Protein AF-0000000082578368 (afdb_homodimer)

Radius of gyration: 29.86 Å; Cα contacts (8 Å, |Δi|>4): 428; chains: 2; bounding box: 66×104×90 Å

InterPro domains:
  IPR024402 Domain of unknown function DUF2726 [PF10881] (41-157)

Nearest PDB structures (foldseek):
  8fss-assembly1_A  TM=3.247E-01  e=7.787E-01  Escherichia coli
  4dyd-assembly1_A  TM=5.506E-01  e=4.203E+00  Acinetobacter baylyi
  3hdh-assembly1_B  TM=5.165E-01  e=4.785E+00  Sus scrofa
  7z6f-assembly1_E  TM=3.315E-01  e=1.696E+00  Escherichia coli
  8fsq-assembly1_A  TM=3.499E-01  e=2.670E+00  Escherichia coli

Foldseek 3Di:
DVCVCPDPVVVVVVVVVVVVVVVVVVVVVPPPPDDDDDDDDQDDPQLVLLVVLLCVLCVQKDKDAFAQQCVVDDDDDDPPDDDDPVNCVLGRPDTFGIWIAGNPPRDTAATEAEDAPPDDPVNVVSVCCRCVVVPHHYFYHYNPQHSHNVSSCVSCVVVVVVVVPVVVVVVVPPPPD/DVCVCPDPVNVVVVVVVVVVVVVVVVVVVPPPPDDDDDDDDQDDPQLVLLLVLLCVLCVQKDKDAFAQQCVVDDDDDDPPDDDDPVSCVLGRPDTFGIWIAGPPPRDTAATEAEDAPPDDPVNVVSVCCRCVVVPHHYFYHYNPQHSHNVSSCVSCVVVVVVVVPVVVVVVVPPPPD

Organism: NCBI:txid68569

Structure (mmCIF, N/CA/C/O backbone):
data_AF-0000000082578368-model_v1
#
loop_
_entity.id
_entity.type
_entity.pdbx_description
1 polymer 'Very-short-patch-repair endonuclease'
#
loop_
_atom_site.group_PDB
_atom_site.id
_atom_site.type_symbol
_atom_site.label_atom_id
_atom_site.label_alt_id
_atom_site.label_comp_id
_atom_site.label_asym_id
_atom_site.label_entity_id
_atom_site.label_seq_id
_atom_site.pdbx_PDB_ins_code
_atom_site.Cartn_x
_atom_site.Cartn_y
_atom_site.Cartn_z
_atom_site.occupancy
_atom_site.B_iso_or_equiv
_atom_site.auth_seq_id
_atom_site.auth_comp_id
_atom_site.auth_asym_id
_atom_site.auth_atom_id
_atom_site.pdbx_PDB_model_num
ATOM 1 N N . MET A 1 1 ? -30.172 41.156 54.219 1 39.12 1 MET A N 1
ATOM 2 C CA . MET A 1 1 ? -29.297 40.031 53.906 1 39.12 1 MET A CA 1
ATOM 3 C C . MET A 1 1 ? -28.875 40.062 52.438 1 39.12 1 MET A C 1
ATOM 5 O O . MET A 1 1 ? -28.031 39.25 52 1 39.12 1 MET A O 1
ATOM 9 N N . THR A 1 2 ? -29.703 40.781 51.625 1 50.06 2 THR A N 1
ATOM 10 C CA . THR A 1 2 ? -29.516 40.812 50.156 1 50.06 2 THR A CA 1
ATOM 11 C C . THR A 1 2 ? -28.312 41.688 49.812 1 50.06 2 THR A C 1
ATOM 13 O O . THR A 1 2 ? -28.062 41.938 48.625 1 50.06 2 THR A O 1
ATOM 16 N N . GLN A 1 3 ? -27.688 42.344 50.75 1 49.78 3 GLN A N 1
ATOM 17 C CA . GLN A 1 3 ? -26.672 43.344 50.406 1 49.78 3 GLN A CA 1
ATOM 18 C C . GLN A 1 3 ? -25.375 42.688 49.969 1 49.78 3 GLN A C 1
ATOM 20 O O . GLN A 1 3 ? -24.375 43.375 49.719 1 49.78 3 GLN A O 1
ATOM 25 N N . LEU A 1 4 ? -25.312 41.438 50.344 1 49.34 4 LEU A N 1
ATOM 26 C CA . LEU A 1 4 ? -24.016 40.844 50.031 1 49.34 4 LEU A CA 1
ATOM 27 C C . LEU A 1 4 ? -23.734 40.875 48.531 1 49.34 4 LEU A C 1
ATOM 29 O O . LEU A 1 4 ? -22.578 40.844 48.125 1 49.34 4 LEU A O 1
ATOM 33 N N . PHE A 1 5 ? -24.812 41 47.719 1 57.25 5 PHE A N 1
ATOM 34 C CA . PHE A 1 5 ? -24.594 40.906 46.281 1 57.25 5 PHE A CA 1
ATOM 35 C C . PHE A 1 5 ? -24.062 42.219 45.75 1 57.25 5 PHE A C 1
ATOM 37 O O . PHE A 1 5 ? -23.812 42.344 44.531 1 57.25 5 PHE A O 1
ATOM 44 N N . GLY A 1 6 ? -23.906 43.25 46.625 1 59.59 6 GLY A N 1
ATOM 45 C CA . GLY A 1 6 ? -23.625 44.625 46.156 1 59.59 6 GLY A CA 1
ATOM 46 C C . GLY A 1 6 ? -22.141 44.906 46 1 59.59 6 GLY A C 1
ATOM 47 O O . GLY A 1 6 ? -21.766 46 45.594 1 59.59 6 GLY A O 1
ATOM 48 N N . SER A 1 7 ? -21.234 44.125 46.688 1 68.31 7 SER A N 1
ATOM 49 C CA . SER A 1 7 ? -19.859 44.625 46.625 1 68.31 7 SER A CA 1
ATOM 50 C C . SER A 1 7 ? -19.219 44.344 45.281 1 68.31 7 SER A C 1
ATOM 52 O O . SER A 1 7 ? -19.375 43.25 44.75 1 68.31 7 SER A O 1
ATOM 54 N N . PRO A 1 8 ? -18.625 45.406 44.594 1 82.81 8 PRO A N 1
ATOM 55 C CA . PRO A 1 8 ? -17.906 45.312 43.312 1 82.81 8 PRO A CA 1
ATOM 56 C C . PRO A 1 8 ? -16.891 44.188 43.312 1 82.81 8 PRO A C 1
ATOM 58 O O . PRO A 1 8 ? -16.688 43.531 42.281 1 82.81 8 PRO A O 1
ATOM 61 N N . ILE A 1 9 ? -16.328 43.906 44.375 1 78.56 9 ILE A N 1
ATOM 62 C CA . ILE A 1 9 ? -15.32 42.844 44.5 1 78.56 9 ILE A CA 1
ATOM 63 C C . ILE A 1 9 ? -15.984 41.5 44.312 1 78.56 9 ILE A C 1
ATOM 65 O O . ILE A 1 9 ? -15.43 40.625 43.656 1 78.56 9 ILE A O 1
ATOM 69 N N . ALA A 1 10 ? -17.266 41.406 44.969 1 77.81 10 ALA A N 1
ATOM 70 C CA . ALA A 1 10 ? -18 40.125 44.844 1 77.81 10 ALA A CA 1
ATOM 71 C C . ALA A 1 10 ? -18.375 39.875 43.375 1 77.81 10 ALA A C 1
ATOM 73 O O . ALA A 1 10 ? -18.312 38.719 42.938 1 77.81 10 ALA A O 1
ATOM 74 N N . THR A 1 11 ? -18.688 40.906 42.625 1 80 11 THR A N 1
ATOM 75 C CA . THR A 1 11 ? -19.047 40.75 41.219 1 80 11 THR A CA 1
ATOM 76 C C . THR A 1 11 ? -17.844 40.344 40.375 1 80 11 THR A C 1
ATOM 78 O O . THR A 1 11 ? -17.953 39.5 39.5 1 80 11 THR A O 1
ATOM 81 N N . VAL A 1 12 ? -16.641 40.938 40.75 1 80.5 12 VAL A N 1
ATOM 82 C CA . VAL A 1 12 ? -15.406 40.594 40.062 1 80.5 12 VAL A CA 1
ATOM 83 C C . VAL A 1 12 ? -15.047 39.156 40.344 1 80.5 12 VAL A C 1
ATOM 85 O O . VAL A 1 12 ? -14.648 38.406 39.438 1 80.5 12 VAL A O 1
ATOM 88 N N . PHE A 1 13 ? -15.219 38.781 41.625 1 79.31 13 PHE A N 1
ATOM 89 C CA . PHE A 1 13 ? -14.938 37.406 42 1 79.31 13 PHE A CA 1
ATOM 90 C C . PHE A 1 13 ? -15.867 36.438 41.281 1 79.31 13 PHE A C 1
ATOM 92 O O . PHE A 1 13 ? -15.422 35.406 40.812 1 79.31 13 PHE A O 1
ATOM 99 N N . LEU A 1 14 ? -17.188 36.781 41.156 1 78.5 14 LEU A N 1
ATOM 100 C CA . LEU A 1 14 ? -18.172 35.938 40.5 1 78.5 14 LEU A CA 1
ATOM 101 C C . LEU A 1 14 ? -17.859 35.812 39 1 78.5 14 LEU A C 1
ATOM 103 O O . LEU A 1 14 ? -17.984 34.75 38.438 1 78.5 14 LEU A O 1
ATOM 107 N N . ILE A 1 15 ? -17.297 36.875 38.406 1 82.5 15 ILE A N 1
ATOM 108 C CA . ILE A 1 15 ? -16.953 36.875 37 1 82.5 15 ILE A CA 1
ATOM 109 C C . ILE A 1 15 ? -15.711 36.031 36.781 1 82.5 15 ILE A C 1
ATOM 111 O O . ILE A 1 15 ? -15.656 35.219 35.844 1 82.5 15 ILE A O 1
ATOM 115 N N . VAL A 1 16 ? -14.742 36.156 37.719 1 82.56 16 VAL A N 1
ATOM 116 C CA . VAL A 1 16 ? -13.516 35.344 37.625 1 82.56 16 VAL A CA 1
ATOM 117 C C . VAL A 1 16 ? -13.844 33.875 37.781 1 82.56 16 VAL A C 1
ATOM 119 O O . VAL A 1 16 ? -13.344 33.031 37.031 1 82.56 16 VAL A O 1
ATOM 122 N N . CYS A 1 17 ? -14.711 33.594 38.75 1 80.25 17 CYS A N 1
ATOM 123 C CA . CYS A 1 17 ? -15.125 32.188 38.969 1 80.25 17 CYS A CA 1
ATOM 124 C C . CYS A 1 17 ? -15.875 31.656 37.75 1 80.25 17 CYS A C 1
ATOM 126 O O . CYS A 1 17 ? -15.664 30.516 37.344 1 80.25 17 CYS A O 1
ATOM 128 N N . ALA A 1 18 ? -16.734 32.5 37.094 1 80.75 18 ALA A N 1
ATOM 129 C CA . ALA A 1 18 ? -17.5 32.094 35.906 1 80.75 18 ALA A CA 1
ATOM 130 C C . ALA A 1 18 ? -16.578 31.828 34.719 1 80.75 18 ALA A C 1
ATOM 132 O O . ALA A 1 18 ? -16.766 30.859 34 1 80.75 18 ALA A O 1
ATOM 133 N N . VAL A 1 19 ? -15.523 32.625 34.656 1 80.5 19 VAL A N 1
ATOM 134 C CA . VAL A 1 19 ? -14.57 32.5 33.562 1 80.5 19 VAL A CA 1
ATOM 135 C C . VAL A 1 19 ? -13.727 31.234 33.781 1 80.5 19 VAL A C 1
ATOM 137 O O . VAL A 1 19 ? -13.461 30.484 32.844 1 80.5 19 VAL A O 1
ATOM 140 N N . ILE A 1 20 ? -13.367 30.984 35.062 1 78.69 20 ILE A N 1
ATOM 141 C CA . ILE A 1 20 ? -12.602 29.781 35.375 1 78.69 20 ILE A CA 1
ATOM 142 C C . ILE A 1 20 ? -13.453 28.547 35.156 1 78.69 20 ILE A C 1
ATOM 144 O O . ILE A 1 20 ? -12.984 27.562 34.594 1 78.69 20 ILE A O 1
ATOM 148 N N . ILE A 1 21 ? -14.695 28.594 35.625 1 76.75 21 ILE A N 1
ATOM 149 C CA . ILE A 1 21 ? -15.602 27.469 35.438 1 76.75 21 ILE A CA 1
ATOM 150 C C . ILE A 1 21 ? -15.82 27.219 33.938 1 76.75 21 ILE A C 1
ATOM 152 O O . ILE A 1 21 ? -15.797 26.078 33.469 1 76.75 21 ILE A O 1
ATOM 156 N N . LEU A 1 22 ? -15.953 28.281 33.156 1 74.94 22 LEU A N 1
ATOM 157 C CA . LEU A 1 22 ? -16.141 28.141 31.703 1 74.94 22 LEU A CA 1
ATOM 158 C C . LEU A 1 22 ? -14.891 27.562 31.047 1 74.94 22 LEU A C 1
ATOM 160 O O . LEU A 1 22 ? -14.984 26.719 30.156 1 74.94 22 LEU A O 1
ATOM 164 N N . ALA A 1 23 ? -13.781 27.953 31.547 1 72.69 23 ALA A N 1
ATOM 165 C CA . ALA A 1 23 ? -12.508 27.453 31.031 1 72.69 23 ALA A CA 1
ATOM 166 C C . ALA A 1 23 ? -12.328 25.969 31.391 1 72.69 23 ALA A C 1
ATOM 168 O O . ALA A 1 23 ? -11.836 25.188 30.578 1 72.69 23 ALA A O 1
ATOM 169 N N . LEU A 1 24 ? -12.688 25.656 32.562 1 69.5 24 LEU A N 1
ATOM 170 C CA . LEU A 1 24 ? -12.578 24.281 33.031 1 69.5 24 LEU A CA 1
ATOM 171 C C . LEU A 1 24 ? -13.555 23.391 32.25 1 69.5 24 LEU A C 1
ATOM 173 O O . LEU A 1 24 ? -13.234 22.25 31.922 1 69.5 24 LEU A O 1
ATOM 177 N N . VAL A 1 25 ? -14.758 23.859 32.125 1 60.97 25 VAL A N 1
ATOM 178 C CA . VAL A 1 25 ? -15.742 23.078 31.375 1 60.97 25 VAL A CA 1
ATOM 179 C C . VAL A 1 25 ? -15.281 22.906 29.922 1 60.97 25 VAL A C 1
ATOM 181 O O . VAL A 1 25 ? -15.422 21.812 29.359 1 60.97 25 VAL A O 1
ATOM 184 N N . LYS A 1 26 ? -14.805 23.922 29.328 1 60.16 26 LYS A N 1
ATOM 185 C CA . LYS A 1 26 ? -14.273 23.812 27.984 1 60.16 26 LYS A CA 1
ATOM 186 C C . LYS A 1 26 ? -13.086 22.859 27.938 1 60.16 26 LYS A C 1
ATOM 188 O O . LYS A 1 26 ? -12.93 22.094 26.969 1 60.16 26 LYS A O 1
ATOM 193 N N . SER A 1 27 ? -12.289 22.984 28.906 1 57.06 27 SER A N 1
ATOM 194 C CA . SER A 1 27 ? -11.148 22.078 28.984 1 57.06 27 SER A CA 1
ATOM 195 C C . SER A 1 27 ? -11.594 20.641 29.234 1 57.06 27 SER A C 1
ATOM 197 O O . SER A 1 27 ? -10.977 19.703 28.734 1 57.06 27 SER A O 1
ATOM 199 N N . ALA A 1 28 ? -12.57 20.516 30.125 1 53.34 28 ALA A N 1
ATOM 200 C CA . ALA A 1 28 ? -13.094 19.172 30.391 1 53.34 28 ALA A CA 1
ATOM 201 C C . ALA A 1 28 ? -13.766 18.594 29.156 1 53.34 28 ALA A C 1
ATOM 203 O O . ALA A 1 28 ? -13.922 17.375 29.047 1 53.34 28 ALA A O 1
ATOM 204 N N . ALA A 1 29 ? -14.461 19.391 28.422 1 51.62 29 ALA A N 1
ATOM 205 C CA . ALA A 1 29 ? -14.945 18.828 27.172 1 51.62 29 ALA A CA 1
ATOM 206 C C . ALA A 1 29 ? -13.781 18.375 26.297 1 51.62 29 ALA A C 1
ATOM 208 O O . ALA A 1 29 ? -13.172 19.172 25.594 1 51.62 29 ALA A O 1
ATOM 209 N N . ALA A 1 30 ? -12.891 17.656 26.828 1 49.81 30 ALA A N 1
ATOM 210 C CA . ALA A 1 30 ? -11.727 17.078 26.156 1 49.81 30 ALA A CA 1
ATOM 211 C C . ALA A 1 30 ? -12.055 16.672 24.719 1 49.81 30 ALA A C 1
ATOM 213 O O . ALA A 1 30 ? -13.055 16 24.469 1 49.81 30 ALA A O 1
ATOM 214 N N . PRO A 1 31 ? -11.578 17.453 23.812 1 52.03 31 PRO A N 1
ATOM 215 C CA . PRO A 1 31 ? -11.844 17.078 22.422 1 52.03 31 PRO A CA 1
ATOM 216 C C . PRO A 1 31 ? -11.719 15.578 22.172 1 52.03 31 PRO A C 1
ATOM 218 O O . PRO A 1 31 ? -10.789 14.945 22.672 1 52.03 31 PRO A O 1
ATOM 221 N N . SER A 1 32 ? -12.75 14.828 22.406 1 58.53 32 SER A N 1
ATOM 222 C CA . SER A 1 32 ? -12.68 13.406 22.062 1 58.53 32 SER A CA 1
ATOM 223 C C . SER A 1 32 ? -11.703 13.164 20.922 1 58.53 32 SER A C 1
ATOM 225 O O . SER A 1 32 ? -11.688 13.906 19.938 1 58.53 32 SER A O 1
ATOM 227 N N . GLY A 1 33 ? -10.469 12.828 21.234 1 63.81 33 GLY A N 1
ATOM 228 C CA . GLY A 1 33 ? -9.562 12.438 20.172 1 63.81 33 GLY A CA 1
ATOM 229 C C . GLY A 1 33 ? -10.273 11.852 18.953 1 63.81 33 GLY A C 1
ATOM 230 O O . GLY A 1 33 ? -11.492 11.688 18.969 1 63.81 33 GLY A O 1
ATOM 231 N N . PRO A 1 34 ? -9.547 11.852 17.844 1 72.88 34 PRO A N 1
ATOM 232 C CA . PRO A 1 34 ? -10.188 11.273 16.672 1 72.88 34 PRO A CA 1
ATOM 233 C C . PRO A 1 34 ? -10.766 9.883 16.938 1 72.88 34 PRO A C 1
ATOM 235 O O . PRO A 1 34 ? -10.219 9.133 17.75 1 72.88 34 PRO A O 1
ATOM 238 N N . PRO A 1 35 ? -11.969 9.664 16.547 1 81.44 35 PRO A N 1
ATOM 239 C CA . PRO A 1 35 ? -12.562 8.336 16.703 1 81.44 35 PRO A CA 1
ATOM 240 C C . PRO A 1 35 ? -11.656 7.223 16.172 1 81.44 35 PRO A C 1
ATOM 242 O O . PRO A 1 35 ? -10.844 7.457 15.281 1 81.44 35 PRO A O 1
ATOM 245 N N . ALA A 1 36 ? -11.742 6.109 16.828 1 89.75 36 ALA A N 1
ATOM 246 C CA . ALA A 1 36 ? -10.984 4.938 16.391 1 89.75 36 ALA A CA 1
ATOM 247 C C . ALA A 1 36 ? -11.344 4.57 14.95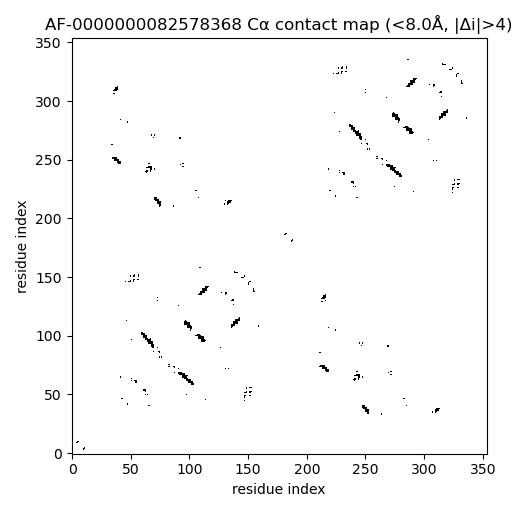3 1 89.75 36 ALA A C 1
ATOM 249 O O . ALA A 1 36 ? -12.516 4.508 14.594 1 89.75 36 ALA A O 1
ATOM 250 N N . PRO A 1 37 ? -10.32 4.332 14.156 1 94.88 37 PRO A N 1
ATOM 251 C CA . PRO A 1 37 ? -10.602 3.99 12.758 1 94.88 37 PRO A CA 1
ATOM 252 C C . PRO A 1 37 ? -11.32 2.65 12.617 1 94.88 37 PRO A C 1
ATOM 254 O O . PRO A 1 37 ? -11.234 1.801 13.508 1 94.88 37 PRO A O 1
ATOM 257 N N . VAL A 1 38 ? -12.047 2.5 11.539 1 96.06 38 VAL A N 1
ATOM 258 C CA . VAL A 1 38 ? -12.781 1.28 11.227 1 96.06 38 VAL A CA 1
ATOM 259 C C . VAL A 1 38 ? -12.336 0.75 9.859 1 96.06 38 VAL A C 1
ATOM 261 O O . VAL A 1 38 ? -11.633 1.439 9.117 1 96.06 38 VAL A O 1
ATOM 264 N N . ALA A 1 39 ? -12.703 -0.489 9.602 1 97.12 39 ALA A N 1
ATOM 265 C CA . ALA A 1 39 ? -12.305 -1.125 8.352 1 97.12 39 ALA A CA 1
ATOM 266 C C . ALA A 1 39 ? -12.961 -0.447 7.152 1 97.12 39 ALA A C 1
ATOM 268 O O . ALA A 1 39 ? -14.109 -0.004 7.238 1 97.12 39 ALA A O 1
ATOM 269 N N . LYS A 1 40 ? -12.227 -0.34 6.16 1 95.69 40 LYS A N 1
ATOM 270 C CA . LYS A 1 40 ? -12.688 0.166 4.871 1 95.69 40 LYS A CA 1
ATOM 271 C C . LYS A 1 40 ? -12.57 -0.905 3.787 1 95.69 40 LYS A C 1
ATOM 273 O O . LYS A 1 40 ? -11.68 -1.759 3.844 1 95.69 40 LYS A O 1
ATOM 278 N N . ARG A 1 41 ? -13.477 -0.867 2.754 1 96.5 41 ARG A N 1
ATOM 279 C CA . ARG A 1 41 ? -13.383 -1.809 1.643 1 96.5 41 ARG A CA 1
ATOM 280 C C . ARG A 1 41 ? -12.047 -1.672 0.92 1 96.5 41 ARG A C 1
ATOM 282 O O . ARG A 1 41 ? -11.672 -0.576 0.499 1 96.5 41 ARG A O 1
ATOM 289 N N . PHE A 1 42 ? -11.43 -2.775 0.779 1 98.31 42 PHE A N 1
ATOM 290 C CA . PHE A 1 42 ? -10.07 -2.768 0.248 1 98.31 42 PHE A CA 1
ATOM 291 C C . PHE A 1 42 ? -10.078 -2.467 -1.245 1 98.31 42 PHE A C 1
ATOM 293 O O . PHE A 1 42 ? -9.367 -1.565 -1.704 1 98.31 42 PHE A O 1
ATOM 300 N N . LEU A 1 43 ? -10.875 -3.135 -1.975 1 98 43 LEU A N 1
ATOM 301 C CA . LEU A 1 43 ? -11.047 -2.928 -3.408 1 98 43 LEU A CA 1
ATOM 302 C C . LEU A 1 43 ? -12.523 -2.869 -3.775 1 98 43 LEU A C 1
ATOM 304 O O . LEU A 1 43 ? -13.328 -3.629 -3.236 1 98 43 LEU A O 1
ATOM 308 N N . THR A 1 44 ? -12.859 -1.954 -4.672 1 95.44 44 THR A N 1
ATOM 309 C CA . THR A 1 44 ? -14.188 -1.987 -5.266 1 95.44 44 THR A CA 1
ATOM 310 C C . THR A 1 44 ? -14.336 -3.193 -6.188 1 95.44 44 THR A C 1
ATOM 312 O O . THR A 1 44 ? -13.352 -3.848 -6.531 1 95.44 44 THR A O 1
ATOM 315 N N . ASP A 1 45 ? -15.531 -3.484 -6.586 1 95.69 45 ASP A N 1
ATOM 316 C CA . ASP A 1 45 ? -15.781 -4.586 -7.512 1 95.69 45 ASP A CA 1
ATOM 317 C C . ASP A 1 45 ? -15.023 -4.387 -8.82 1 95.69 45 ASP A C 1
ATOM 319 O O . ASP A 1 45 ? -14.461 -5.332 -9.375 1 95.69 45 ASP A O 1
ATOM 323 N N . ARG A 1 46 ? -15.023 -3.17 -9.266 1 95.94 46 ARG A N 1
ATOM 324 C CA . ARG A 1 46 ? -14.312 -2.875 -10.508 1 95.94 46 ARG A CA 1
ATOM 325 C C . ARG A 1 46 ? -12.812 -3.098 -10.352 1 95.94 46 ARG A C 1
ATOM 327 O O . ARG A 1 46 ? -12.172 -3.695 -11.211 1 95.94 46 ARG A O 1
ATOM 334 N N . GLU A 1 47 ? -12.289 -2.652 -9.273 1 97.44 47 GLU A N 1
ATOM 335 C CA . GLU A 1 47 ? -10.867 -2.82 -9.023 1 97.44 47 GLU A CA 1
ATOM 336 C C . GLU A 1 47 ? -10.5 -4.297 -8.906 1 97.44 47 GLU A C 1
ATOM 338 O O . GLU A 1 47 ? -9.453 -4.723 -9.398 1 97.44 47 GLU A O 1
ATOM 343 N N . LEU A 1 48 ? -11.344 -5.02 -8.242 1 98.06 48 LEU A N 1
ATOM 344 C CA . LEU A 1 48 ? -11.117 -6.457 -8.117 1 98.06 48 LEU A CA 1
ATOM 345 C C . LEU A 1 48 ? -11.141 -7.133 -9.484 1 98.06 48 LEU A C 1
ATOM 347 O O . LEU A 1 48 ? -10.289 -7.98 -9.773 1 98.06 48 LEU A O 1
ATOM 351 N N . ALA A 1 49 ? -12.086 -6.77 -10.289 1 97.88 49 ALA A N 1
ATOM 352 C CA . ALA A 1 49 ? -12.172 -7.312 -11.641 1 97.88 49 ALA A CA 1
ATOM 353 C C . ALA A 1 49 ? -10.945 -6.922 -12.469 1 97.88 49 ALA A C 1
ATOM 355 O O . ALA A 1 49 ? -10.414 -7.738 -13.219 1 97.88 49 ALA A O 1
ATOM 356 N N . MET A 1 50 ? -10.547 -5.68 -12.336 1 98.5 50 MET A N 1
ATOM 357 C CA . MET A 1 50 ? -9.352 -5.215 -13.039 1 98.5 50 MET A CA 1
ATOM 358 C C . MET A 1 50 ? -8.125 -5.988 -12.578 1 98.5 50 MET A C 1
ATOM 360 O O . MET A 1 50 ? -7.301 -6.398 -13.398 1 98.5 50 MET A O 1
ATOM 364 N N . LEU A 1 51 ? -7.988 -6.152 -11.281 1 98.62 51 LEU A N 1
ATOM 365 C CA . LEU A 1 51 ? -6.875 -6.922 -10.734 1 98.62 51 LEU A CA 1
ATOM 366 C C . LEU A 1 51 ? -6.82 -8.312 -11.352 1 98.62 51 LEU A C 1
ATOM 368 O O . LEU A 1 51 ? -5.758 -8.758 -11.797 1 98.62 51 LEU A O 1
ATOM 372 N N . ALA A 1 52 ? -7.914 -9 -11.391 1 98.38 52 ALA A N 1
ATOM 373 C CA . ALA A 1 52 ? -7.984 -10.344 -11.961 1 98.38 52 ALA A CA 1
ATOM 374 C C . ALA A 1 52 ? -7.555 -10.336 -13.43 1 98.38 52 ALA A C 1
ATOM 376 O O . ALA A 1 52 ? -6.797 -11.211 -13.859 1 98.38 52 ALA A O 1
ATOM 377 N N . ALA A 1 53 ? -8.039 -9.367 -14.164 1 98.5 53 ALA A N 1
ATOM 378 C CA . ALA A 1 53 ? -7.699 -9.266 -15.578 1 98.5 53 ALA A CA 1
ATOM 379 C C . ALA A 1 53 ? -6.215 -8.977 -15.766 1 98.5 53 ALA A C 1
ATOM 381 O O . ALA A 1 53 ? -5.574 -9.531 -16.656 1 98.5 53 ALA A O 1
ATOM 382 N N . ILE A 1 54 ? -5.676 -8.102 -14.969 1 98.56 54 ILE A N 1
ATOM 383 C CA . ILE A 1 54 ? -4.262 -7.754 -15.047 1 98.56 54 ILE A CA 1
ATOM 384 C C . ILE A 1 54 ? -3.41 -8.984 -14.75 1 98.56 54 ILE A C 1
ATOM 386 O O . ILE A 1 54 ? -2.428 -9.25 -15.445 1 98.56 54 ILE A O 1
ATOM 390 N N . GLU A 1 55 ? -3.766 -9.711 -13.695 1 98.25 55 GLU A N 1
ATOM 391 C CA . GLU A 1 55 ? -3.039 -10.93 -13.344 1 98.25 55 GLU A CA 1
ATOM 392 C C . GLU A 1 55 ? -3.035 -11.93 -14.5 1 98.25 55 GLU A C 1
ATOM 394 O O . GLU A 1 55 ? -2.025 -12.586 -14.758 1 98.25 55 GLU A O 1
ATOM 399 N N . ARG A 1 56 ? -4.141 -12.047 -15.133 1 97.75 56 ARG A N 1
ATOM 400 C CA . ARG A 1 56 ? -4.238 -12.961 -16.266 1 97.75 56 ARG A CA 1
ATOM 401 C C . ARG A 1 56 ? -3.377 -12.484 -17.438 1 97.75 56 ARG A C 1
ATOM 403 O O . ARG A 1 56 ? -2.785 -13.297 -18.156 1 97.75 56 ARG A O 1
ATOM 410 N N . ALA A 1 57 ? -3.314 -11.234 -17.625 1 97.62 57 ALA A N 1
ATOM 411 C CA . ALA A 1 57 ? -2.549 -10.656 -18.719 1 97.62 57 ALA A CA 1
ATOM 412 C C . ALA A 1 57 ? -1.049 -10.742 -18.453 1 97.62 57 ALA A C 1
ATOM 414 O O . ALA A 1 57 ? -0.244 -10.75 -19.375 1 97.62 57 ALA A O 1
ATOM 415 N N . LEU A 1 58 ? -0.667 -10.773 -17.172 1 97.38 58 LEU A N 1
ATOM 416 C CA . LEU A 1 58 ? 0.741 -10.75 -16.781 1 97.38 58 LEU A CA 1
ATOM 417 C C . LEU A 1 58 ? 1.073 -11.906 -15.852 1 97.38 58 LEU A C 1
ATOM 419 O O . LEU A 1 58 ? 1.485 -11.688 -14.711 1 97.38 58 LEU A O 1
ATOM 423 N N . PRO A 1 59 ? 1.026 -13.086 -16.297 1 95.69 59 PRO A N 1
ATOM 424 C CA . PRO A 1 59 ? 1.202 -14.242 -15.43 1 95.69 59 PRO A CA 1
ATOM 425 C C . PRO A 1 59 ? 2.604 -14.32 -14.82 1 95.69 59 PRO A C 1
ATOM 427 O O . PRO A 1 59 ? 2.801 -14.969 -13.797 1 95.69 59 PRO A O 1
ATOM 430 N N . ALA A 1 60 ? 3.588 -13.68 -15.422 1 95.88 60 ALA A N 1
ATOM 431 C CA . ALA A 1 60 ? 4.965 -13.742 -14.938 1 95.88 60 ALA A CA 1
ATOM 432 C C . ALA A 1 60 ? 5.242 -12.648 -13.914 1 95.88 60 ALA A C 1
ATOM 434 O O . ALA A 1 60 ? 6.379 -12.477 -13.469 1 95.88 60 ALA A O 1
ATOM 435 N N . HIS A 1 61 ? 4.203 -11.938 -13.508 1 98.12 61 HIS A N 1
ATOM 436 C CA . HIS A 1 61 ? 4.383 -10.789 -12.625 1 98.12 61 HIS A CA 1
ATOM 437 C C . HIS A 1 61 ? 3.506 -10.914 -11.383 1 98.12 61 HIS A C 1
ATOM 439 O O . HIS A 1 61 ? 2.486 -11.602 -11.398 1 98.12 61 HIS A O 1
ATOM 445 N N . ARG A 1 62 ? 3.982 -10.328 -10.281 1 98.5 62 ARG A N 1
ATOM 446 C CA . ARG A 1 62 ? 3.139 -10.055 -9.117 1 98.5 62 ARG A CA 1
ATOM 447 C C . ARG A 1 62 ? 2.402 -8.727 -9.281 1 98.5 62 ARG A C 1
ATOM 449 O O . ARG A 1 62 ? 2.98 -7.742 -9.742 1 98.5 62 ARG A O 1
ATOM 456 N N . ILE A 1 63 ? 1.193 -8.734 -8.898 1 98.88 63 ILE A N 1
ATOM 457 C CA . ILE A 1 63 ? 0.427 -7.496 -8.859 1 98.88 63 ILE A CA 1
ATOM 458 C C . ILE A 1 63 ? 0.085 -7.145 -7.414 1 98.88 63 ILE A C 1
ATOM 460 O O . ILE A 1 63 ? -0.628 -7.891 -6.738 1 98.88 63 ILE A O 1
ATOM 464 N N . HIS A 1 64 ? 0.588 -6.062 -6.91 1 98.94 64 HIS A N 1
ATOM 465 C CA . HIS A 1 64 ? 0.287 -5.582 -5.562 1 98.94 64 HIS A CA 1
ATOM 466 C C . HIS A 1 64 ? -0.767 -4.48 -5.594 1 98.94 64 HIS A C 1
ATOM 468 O O . HIS A 1 64 ? -0.624 -3.498 -6.324 1 98.94 64 HIS A O 1
ATOM 474 N N . ALA A 1 65 ? -1.768 -4.613 -4.816 1 98.94 65 ALA A N 1
ATOM 475 C CA . ALA A 1 65 ? -2.861 -3.643 -4.816 1 98.94 65 ALA A CA 1
ATOM 476 C C . ALA A 1 65 ? -2.697 -2.635 -3.682 1 98.94 65 ALA A C 1
ATOM 478 O O . ALA A 1 65 ? -2.197 -2.975 -2.605 1 98.94 65 ALA A O 1
ATOM 479 N N . GLN A 1 66 ? -3.141 -1.397 -3.953 1 98.81 66 GLN A N 1
ATOM 480 C CA . GLN A 1 66 ? -3.266 -0.318 -2.979 1 98.81 66 GLN A CA 1
ATOM 481 C C . GLN A 1 66 ? -1.946 -0.078 -2.25 1 98.81 66 GLN A C 1
ATOM 483 O O . GLN A 1 66 ? -1.914 -0.006 -1.02 1 98.81 66 GLN A O 1
ATOM 488 N N . VAL A 1 67 ? -0.974 0.075 -2.998 1 98.88 67 VAL A N 1
ATOM 489 C CA . VAL A 1 67 ? 0.386 0.2 -2.484 1 98.88 67 VAL A CA 1
ATOM 490 C C . VAL A 1 67 ? 0.632 1.634 -2.018 1 98.88 67 VAL A C 1
ATOM 492 O O . VAL A 1 67 ? 0.228 2.588 -2.686 1 98.88 67 VAL A O 1
ATOM 495 N N . ALA A 1 68 ? 1.312 1.747 -0.926 1 98.69 68 ALA A N 1
ATOM 496 C CA . ALA A 1 68 ? 1.692 3.074 -0.447 1 98.69 68 ALA A CA 1
ATOM 497 C C . ALA A 1 68 ? 2.727 3.715 -1.368 1 98.69 68 ALA A C 1
ATOM 499 O O . ALA A 1 68 ? 3.756 3.107 -1.674 1 98.69 68 ALA A O 1
ATOM 500 N N . MET A 1 69 ? 2.52 4.91 -1.768 1 98.12 69 MET A N 1
ATOM 501 C CA . MET A 1 69 ? 3.516 5.609 -2.572 1 98.12 69 MET A CA 1
ATOM 502 C C . MET A 1 69 ? 4.816 5.785 -1.798 1 98.12 69 MET A C 1
ATOM 504 O O . MET A 1 69 ? 5.902 5.746 -2.379 1 98.12 69 MET A O 1
ATOM 508 N N . GLY A 1 70 ? 4.672 5.926 -0.5 1 97.44 70 GLY A N 1
ATOM 509 C CA . GLY A 1 70 ? 5.844 6.039 0.356 1 97.44 70 GLY A CA 1
ATOM 510 C C . GLY A 1 70 ? 6.711 4.793 0.348 1 97.44 70 GLY A C 1
ATOM 511 O O . GLY A 1 70 ? 7.844 4.816 0.829 1 97.44 70 GLY A O 1
ATOM 512 N N . ALA A 1 71 ? 6.195 3.75 -0.148 1 98.19 71 ALA A N 1
ATOM 513 C CA . ALA A 1 71 ? 6.977 2.523 -0.289 1 98.19 71 ALA A CA 1
ATOM 514 C C . ALA A 1 71 ? 7.785 2.531 -1.583 1 98.19 71 ALA A C 1
ATOM 516 O O . ALA A 1 71 ? 8.688 1.709 -1.766 1 98.19 71 ALA A O 1
ATOM 517 N N . LEU A 1 72 ? 7.504 3.428 -2.451 1 98.38 72 LEU A N 1
ATOM 518 C CA . LEU A 1 72 ? 8.125 3.461 -3.771 1 98.38 72 LEU A CA 1
ATOM 519 C C . LEU A 1 72 ? 9.047 4.664 -3.904 1 98.38 72 LEU A C 1
ATOM 521 O O . LEU A 1 72 ? 9.914 4.695 -4.785 1 98.38 72 LEU A O 1
ATOM 525 N N . LEU A 1 73 ? 8.797 5.695 -3.072 1 97.69 73 LEU A N 1
ATOM 526 C CA . LEU A 1 73 ? 9.523 6.953 -3.191 1 97.69 73 LEU A CA 1
ATOM 527 C C . LEU A 1 73 ? 10.195 7.32 -1.872 1 97.69 73 LEU A C 1
ATOM 529 O O . LEU A 1 73 ? 9.734 6.91 -0.802 1 97.69 73 LEU A O 1
ATOM 533 N N . GLN A 1 74 ? 11.188 8.102 -1.964 1 96.12 74 GLN A N 1
ATOM 534 C CA . GLN A 1 74 ? 11.852 8.664 -0.793 1 96.12 74 GLN A CA 1
ATOM 535 C C . GLN A 1 74 ? 12.414 10.047 -1.1 1 96.12 74 GLN A C 1
ATOM 537 O O . GLN A 1 74 ? 12.602 10.406 -2.266 1 96.12 74 GLN A O 1
ATOM 542 N N . VAL A 1 75 ? 12.609 10.789 -0.054 1 93.88 75 VAL A N 1
ATOM 543 C CA . VAL A 1 75 ? 13.297 12.07 -0.172 1 93.88 75 VAL A CA 1
ATOM 544 C C . VAL A 1 75 ? 14.789 11.844 -0.394 1 93.88 75 VAL A C 1
ATOM 546 O O . VAL A 1 75 ? 15.422 11.086 0.344 1 93.88 75 VAL A O 1
ATOM 549 N N . PRO A 1 76 ? 15.297 12.438 -1.432 1 91.44 76 PRO A N 1
ATOM 550 C CA . PRO A 1 76 ? 16.734 12.234 -1.656 1 91.44 76 PRO A CA 1
ATOM 551 C C . PRO A 1 76 ? 17.594 12.742 -0.499 1 91.44 76 PRO A C 1
ATOM 553 O O . PRO A 1 76 ? 17.266 13.758 0.115 1 91.44 76 PRO A O 1
ATOM 556 N N . ARG A 1 77 ? 18.594 12 -0.207 1 85.25 77 ARG A N 1
ATOM 557 C CA . ARG A 1 77 ? 19.531 12.398 0.844 1 85.25 77 ARG A CA 1
ATOM 558 C C . ARG A 1 77 ? 20.422 13.531 0.379 1 85.25 77 ARG A C 1
ATOM 560 O O . ARG A 1 77 ? 21.016 13.461 -0.702 1 85.25 77 ARG A O 1
ATOM 567 N N . ARG A 1 78 ? 20.281 14.648 0.998 1 80.5 78 ARG A N 1
ATOM 568 C CA . ARG A 1 78 ? 21.188 15.766 0.72 1 80.5 78 ARG A CA 1
ATOM 569 C C . ARG A 1 78 ? 22.156 15.984 1.874 1 80.5 78 ARG A C 1
ATOM 571 O O . ARG A 1 78 ? 21.797 15.836 3.041 1 80.5 78 ARG A O 1
ATOM 578 N N . LEU A 1 79 ? 23.359 16.188 1.491 1 79.38 79 LEU A N 1
ATOM 579 C CA . LEU A 1 79 ? 24.375 16.438 2.496 1 79.38 79 LEU A CA 1
ATOM 580 C C . LEU A 1 79 ? 23.984 17.641 3.373 1 79.38 79 LEU A C 1
ATOM 582 O O . LEU A 1 79 ? 23.609 18.688 2.861 1 79.38 79 LEU A O 1
ATOM 586 N N . GLY A 1 80 ? 24.031 17.406 4.73 1 77.62 80 GLY A N 1
ATOM 587 C CA . GLY A 1 80 ? 23.828 18.484 5.688 1 77.62 80 GLY A CA 1
ATOM 588 C C . GLY A 1 80 ? 22.359 18.734 5.988 1 77.62 80 GLY A C 1
ATOM 589 O O . GLY A 1 80 ? 22.031 19.594 6.793 1 77.62 80 GLY A O 1
ATOM 590 N N . ARG A 1 81 ? 21.547 18.156 5.145 1 76.06 81 ARG A N 1
ATOM 591 C CA . ARG A 1 81 ? 20.125 18.391 5.395 1 76.06 81 ARG A CA 1
ATOM 592 C C . ARG A 1 81 ? 19.438 17.156 5.977 1 76.06 81 ARG A C 1
ATOM 594 O O . ARG A 1 81 ? 19.531 16.078 5.406 1 76.06 81 ARG A O 1
ATOM 601 N N . LYS A 1 82 ? 18.922 17.344 7.156 1 82.38 82 LYS A N 1
ATOM 602 C CA . LYS A 1 82 ? 18.125 16.266 7.75 1 82.38 82 LYS A CA 1
ATOM 603 C C . LYS A 1 82 ? 16.734 16.203 7.129 1 82.38 82 LYS A C 1
ATOM 605 O O . LYS A 1 82 ? 16.078 17.234 6.941 1 82.38 82 LYS A O 1
ATOM 610 N N . VAL A 1 83 ? 16.297 15.07 6.695 1 80 83 VAL A N 1
ATOM 611 C CA . VAL A 1 83 ? 14.977 14.867 6.129 1 80 83 VAL A CA 1
ATOM 612 C C . VAL A 1 83 ? 13.922 15.023 7.223 1 80 83 VAL A C 1
ATOM 614 O O . VAL A 1 83 ? 14.031 14.422 8.289 1 80 83 VAL A O 1
ATOM 617 N N . SER A 1 84 ? 13 15.867 6.941 1 82.19 84 SER A N 1
ATOM 618 C CA . SER A 1 84 ? 11.883 16.047 7.867 1 82.19 84 SER A CA 1
ATOM 619 C C . SER A 1 84 ? 10.641 15.312 7.383 1 82.19 84 SER A C 1
ATOM 621 O O . SER A 1 84 ? 10.516 15.008 6.191 1 82.19 84 SER A O 1
ATOM 623 N N . PRO A 1 85 ? 9.734 14.992 8.312 1 81.56 85 PRO A N 1
ATOM 624 C CA . PRO A 1 85 ? 8.461 14.406 7.898 1 81.56 85 PRO A CA 1
ATOM 625 C C . PRO A 1 85 ? 7.727 15.258 6.863 1 81.56 85 PRO A C 1
ATOM 627 O O . PRO A 1 85 ? 7.035 14.719 5.992 1 81.56 85 PRO A O 1
ATOM 630 N N . ALA A 1 86 ? 7.91 16.484 6.949 1 84.44 86 ALA A N 1
ATOM 631 C CA . ALA A 1 86 ? 7.25 17.406 6.027 1 84.44 86 ALA A CA 1
ATOM 632 C C . ALA A 1 86 ? 7.738 17.188 4.598 1 84.44 86 ALA A C 1
ATOM 634 O O . ALA A 1 86 ? 6.996 17.422 3.641 1 84.44 86 ALA A O 1
ATOM 635 N N . ASP A 1 87 ? 8.961 16.688 4.496 1 88 87 ASP A N 1
ATOM 636 C CA . ASP A 1 87 ? 9.547 16.469 3.18 1 88 87 ASP A CA 1
ATOM 637 C C . ASP A 1 87 ? 8.82 15.352 2.436 1 88 87 ASP A C 1
ATOM 639 O O . ASP A 1 87 ? 8.883 15.273 1.207 1 88 87 ASP A O 1
ATOM 643 N N . ARG A 1 88 ? 8.117 14.539 3.213 1 91.81 88 ARG A N 1
ATOM 644 C CA . ARG A 1 88 ? 7.465 13.383 2.605 1 91.81 88 ARG A CA 1
ATOM 645 C C . ARG A 1 88 ? 5.969 13.625 2.438 1 91.81 88 ARG A C 1
ATOM 647 O O . ARG A 1 88 ? 5.254 12.781 1.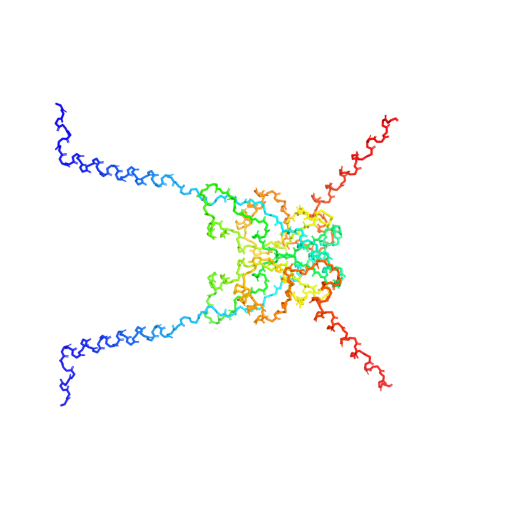892 1 91.81 88 ARG A O 1
ATOM 654 N N . ASN A 1 89 ? 5.492 14.711 2.801 1 88.88 89 ASN A N 1
ATOM 655 C CA . ASN A 1 89 ? 4.062 14.984 2.861 1 88.88 89 ASN A CA 1
ATOM 656 C C . ASN A 1 89 ? 3.422 14.922 1.478 1 88.88 89 ASN A C 1
ATOM 658 O O . ASN A 1 89 ? 2.248 14.57 1.349 1 88.88 89 ASN A O 1
ATOM 662 N N . SER A 1 90 ? 4.195 15.227 0.514 1 89 90 SER A N 1
ATOM 663 C CA . SER A 1 90 ? 3.645 15.289 -0.835 1 89 90 SER A CA 1
ATOM 664 C C . SER A 1 90 ? 3.256 13.906 -1.341 1 89 90 SER A C 1
ATOM 666 O O . SER A 1 90 ? 2.445 13.781 -2.262 1 89 90 SER A O 1
ATOM 668 N N . PHE A 1 91 ? 3.797 12.844 -0.666 1 94.62 91 PHE A N 1
ATOM 669 C CA . PHE A 1 91 ? 3.533 11.547 -1.276 1 94.62 91 PHE A CA 1
ATOM 670 C C . PHE A 1 91 ? 3.24 10.5 -0.211 1 94.62 91 PHE A C 1
ATOM 672 O O . PHE A 1 91 ? 2.734 9.414 -0.521 1 94.62 91 PHE A O 1
ATOM 679 N N . SER A 1 92 ? 3.443 10.766 1.05 1 94.94 92 SER A N 1
ATOM 680 C CA . SER A 1 92 ? 3.422 9.734 2.084 1 94.94 92 SER A CA 1
ATOM 681 C C . SER A 1 92 ? 2.006 9.234 2.338 1 94.94 92 SER A C 1
ATOM 683 O O . SER A 1 92 ? 1.813 8.156 2.908 1 94.94 92 SER A O 1
ATOM 685 N N . GLN A 1 93 ? 1 9.992 1.892 1 94.81 93 GLN A N 1
ATOM 686 C CA . GLN A 1 93 ? -0.383 9.586 2.123 1 94.81 93 GLN A CA 1
ATOM 687 C C . GLN A 1 93 ? -1.027 9.07 0.841 1 94.81 93 GLN A C 1
ATOM 689 O O . GLN A 1 93 ? -2.213 8.734 0.828 1 94.81 93 GLN A O 1
ATOM 694 N N . LYS A 1 94 ? -0.346 9.055 -0.206 1 96 94 LYS A N 1
ATOM 695 C CA . LYS A 1 94 ? -0.91 8.672 -1.495 1 96 94 LYS A CA 1
ATOM 696 C C . LYS A 1 94 ? -0.838 7.156 -1.694 1 96 94 LYS A C 1
ATOM 698 O O . LYS A 1 94 ? 0.042 6.496 -1.141 1 96 94 LYS A O 1
ATOM 703 N N . ILE A 1 95 ? -1.78 6.672 -2.488 1 97.38 95 ILE A N 1
ATOM 704 C CA . ILE A 1 95 ? -1.947 5.238 -2.693 1 97.38 95 ILE A CA 1
ATOM 705 C C . ILE A 1 95 ? -1.948 4.926 -4.188 1 97.38 95 ILE A C 1
ATOM 707 O O . ILE A 1 95 ? -2.605 5.613 -4.973 1 97.38 95 ILE A O 1
ATOM 711 N N . ILE A 1 96 ? -1.199 3.971 -4.559 1 97.88 96 ILE A N 1
ATOM 712 C CA . ILE A 1 96 ? -1.157 3.479 -5.93 1 97.88 96 ILE A CA 1
ATOM 713 C C . ILE A 1 96 ? -2.076 2.266 -6.07 1 97.88 96 ILE A C 1
ATOM 715 O O . ILE A 1 96 ? -1.988 1.318 -5.289 1 97.88 96 ILE A O 1
ATOM 719 N N . ASP A 1 97 ? -2.936 2.264 -7.094 1 98.12 97 ASP A N 1
ATOM 720 C CA . ASP A 1 97 ? -3.916 1.192 -7.242 1 98.12 97 ASP A CA 1
ATOM 721 C C . ASP A 1 97 ? -3.229 -0.161 -7.414 1 98.12 97 ASP A C 1
ATOM 723 O O . ASP A 1 97 ? -3.482 -1.094 -6.648 1 98.12 97 ASP A O 1
ATOM 727 N N . PHE A 1 98 ? -2.318 -0.274 -8.391 1 98.88 98 PHE A N 1
ATOM 728 C CA . PHE A 1 98 ? -1.622 -1.535 -8.617 1 98.88 98 PHE A CA 1
ATOM 729 C C . PHE A 1 98 ? -0.159 -1.291 -8.961 1 98.88 98 PHE A C 1
ATOM 731 O O . PHE A 1 98 ? 0.162 -0.35 -9.695 1 98.88 98 PHE A O 1
ATOM 738 N N . VAL A 1 99 ? 0.709 -2.102 -8.477 1 98.88 99 VAL A N 1
ATOM 739 C CA . VAL A 1 99 ? 2.135 -2.123 -8.797 1 98.88 99 VAL A CA 1
ATOM 740 C C . VAL A 1 99 ? 2.504 -3.461 -9.43 1 98.88 99 VAL A C 1
ATOM 742 O O . VAL A 1 99 ? 2.156 -4.523 -8.906 1 98.88 99 VAL A O 1
ATOM 745 N N . VAL A 1 100 ? 3.135 -3.416 -10.523 1 98.81 100 VAL A N 1
ATOM 746 C CA . VAL A 1 100 ? 3.531 -4.605 -11.266 1 98.81 100 VAL A CA 1
ATOM 747 C C . VAL A 1 100 ? 4.988 -4.945 -10.961 1 98.81 100 VAL A C 1
ATOM 749 O O . VAL A 1 100 ? 5.891 -4.16 -11.266 1 98.81 100 VAL A O 1
ATOM 752 N N . GLN A 1 101 ? 5.195 -6.062 -10.43 1 98.69 101 GLN A N 1
ATOM 753 C CA . GLN A 1 101 ? 6.531 -6.512 -10.047 1 98.69 101 GLN A CA 1
ATOM 754 C C . GLN A 1 101 ? 6.926 -7.773 -10.812 1 98.69 101 GLN A C 1
ATOM 756 O O . GLN A 1 101 ? 6.176 -8.75 -10.836 1 98.69 101 GLN A O 1
ATOM 761 N N . ASP A 1 102 ? 8.078 -7.777 -11.367 1 97.38 102 ASP A N 1
ATOM 762 C CA . ASP A 1 102 ? 8.602 -8.969 -12.031 1 97.38 102 ASP A CA 1
ATOM 763 C C . ASP A 1 102 ? 8.891 -10.078 -11.031 1 97.38 102 ASP A C 1
ATOM 765 O O . ASP A 1 102 ? 9.633 -9.867 -10.07 1 97.38 102 ASP A O 1
ATOM 769 N N . ARG A 1 103 ? 8.336 -11.25 -11.25 1 96.19 103 ARG A N 1
ATOM 770 C CA . ARG A 1 103 ? 8.469 -12.344 -10.281 1 96.19 103 ARG A CA 1
ATOM 771 C C . ARG A 1 103 ? 9.922 -12.812 -10.195 1 96.19 103 ARG A C 1
ATOM 773 O O . ARG A 1 103 ? 10.383 -13.211 -9.125 1 96.19 103 ARG A O 1
ATOM 780 N N . GLU A 1 104 ? 10.578 -12.773 -11.203 1 94.19 104 GLU A N 1
ATOM 781 C CA . GLU A 1 104 ? 11.93 -13.32 -11.258 1 94.19 104 GLU A CA 1
ATOM 782 C C . GLU A 1 104 ? 12.938 -12.352 -10.648 1 94.19 104 GLU A C 1
ATOM 784 O O . GLU A 1 104 ? 13.727 -12.727 -9.781 1 94.19 104 GLU A O 1
ATOM 789 N N . THR A 1 105 ? 12.906 -11.109 -11.047 1 94.62 105 THR A N 1
ATOM 790 C CA . THR A 1 105 ? 13.93 -10.148 -10.633 1 94.62 105 THR A CA 1
ATOM 791 C C . THR A 1 105 ? 13.5 -9.406 -9.375 1 94.62 105 THR A C 1
ATOM 793 O O . THR A 1 105 ? 14.328 -8.852 -8.656 1 94.62 105 THR A O 1
ATOM 796 N N . GLY A 1 106 ? 12.25 -9.281 -9.156 1 96.62 106 GLY A N 1
ATOM 797 C CA . GLY A 1 106 ? 11.734 -8.484 -8.047 1 96.62 106 GLY A CA 1
ATOM 798 C C . GLY A 1 106 ? 11.648 -7.004 -8.367 1 96.62 106 GLY A C 1
ATOM 799 O O . GLY A 1 106 ? 11.312 -6.195 -7.5 1 96.62 106 GLY A O 1
ATOM 800 N N . THR A 1 107 ? 11.875 -6.629 -9.602 1 96.19 107 THR A N 1
ATOM 801 C CA . THR A 1 107 ? 11.867 -5.227 -10 1 96.19 107 THR A CA 1
ATOM 802 C C . THR A 1 107 ? 10.453 -4.758 -10.312 1 96.19 107 THR A C 1
ATOM 804 O O . THR A 1 107 ? 9.625 -5.535 -10.789 1 96.19 107 THR A O 1
ATOM 807 N N . ILE A 1 108 ? 10.211 -3.486 -9.984 1 98.44 108 ILE A N 1
ATOM 808 C CA . ILE A 1 108 ? 8.938 -2.875 -10.352 1 98.44 108 ILE A CA 1
ATOM 809 C C . ILE A 1 108 ? 8.969 -2.463 -11.82 1 98.44 108 ILE A C 1
ATOM 811 O O . ILE A 1 108 ? 9.836 -1.686 -12.234 1 98.44 108 ILE A O 1
ATOM 815 N N . VAL A 1 109 ? 7.977 -2.949 -12.57 1 97.25 109 VAL A N 1
ATOM 816 C CA . VAL A 1 109 ? 8.031 -2.73 -14.008 1 97.25 109 VAL A CA 1
ATOM 817 C C . VAL A 1 109 ? 7.062 -1.615 -14.398 1 97.25 109 VAL A C 1
ATOM 819 O O . VAL A 1 109 ? 7.258 -0.94 -15.414 1 97.25 109 VAL A O 1
ATOM 822 N N . ALA A 1 110 ? 6.062 -1.408 -13.617 1 98.19 110 ALA A N 1
ATOM 823 C CA . ALA A 1 110 ? 5.098 -0.354 -13.914 1 98.19 110 ALA A CA 1
ATOM 824 C C . ALA A 1 110 ? 4.16 -0.12 -12.734 1 98.19 110 ALA A C 1
ATOM 826 O O . ALA A 1 110 ? 4.051 -0.967 -11.844 1 98.19 110 ALA A O 1
ATOM 827 N N . LEU A 1 111 ? 3.584 1.02 -12.688 1 98.5 111 LEU A N 1
ATOM 828 C CA . LEU A 1 111 ? 2.436 1.374 -11.859 1 98.5 111 LEU A CA 1
ATOM 829 C C . LEU A 1 111 ? 1.165 1.452 -12.703 1 98.5 111 LEU A C 1
ATOM 831 O O . LEU A 1 111 ? 1.19 1.951 -13.828 1 98.5 111 LEU A O 1
ATOM 835 N N . ILE A 1 112 ? 0.092 0.991 -12.164 1 98.38 112 ILE A N 1
ATOM 836 C CA . ILE A 1 112 ? -1.18 1.052 -12.875 1 98.38 112 ILE A CA 1
ATOM 837 C C . ILE A 1 112 ? -2.199 1.831 -12.055 1 98.38 112 ILE A C 1
ATOM 839 O O . ILE A 1 112 ? -2.412 1.531 -10.875 1 98.38 112 ILE A O 1
ATOM 843 N N . GLU A 1 113 ? -2.762 2.814 -12.633 1 96.94 113 GLU A N 1
ATOM 844 C CA . GLU A 1 113 ? -3.83 3.604 -12.023 1 96.94 113 GLU A CA 1
ATOM 845 C C . GLU A 1 113 ? -5.156 3.393 -12.75 1 96.94 113 GLU A C 1
ATOM 847 O O . GLU A 1 113 ? -5.223 3.512 -13.977 1 96.94 113 GLU A O 1
ATOM 852 N N . VAL A 1 114 ? -6.156 3.053 -11.992 1 96.38 114 VAL A N 1
ATOM 853 C CA . VAL A 1 114 ? -7.492 2.844 -12.539 1 96.38 114 VAL A CA 1
ATOM 854 C C . VAL A 1 114 ? -8.375 4.043 -12.211 1 96.38 114 VAL A C 1
ATOM 856 O O . VAL A 1 114 ? -8.734 4.266 -11.055 1 96.38 114 VAL A O 1
ATOM 859 N N . ASP A 1 115 ? -8.758 4.773 -13.219 1 93.25 115 ASP A N 1
ATOM 860 C CA . ASP A 1 115 ? -9.547 5.988 -13.023 1 93.25 115 ASP A CA 1
ATOM 861 C C . ASP A 1 115 ? -11 5.656 -12.727 1 93.25 115 ASP A C 1
ATOM 863 O O . ASP A 1 115 ? -11.523 4.637 -13.195 1 93.25 115 ASP A O 1
ATOM 867 N N . ASP A 1 116 ? -11.477 6.488 -11.883 1 88.31 116 ASP A N 1
ATOM 868 C CA . ASP A 1 116 ? -12.93 6.484 -11.742 1 88.31 116 ASP A CA 1
ATOM 869 C C . ASP A 1 116 ? -13.547 7.746 -12.328 1 88.31 116 ASP A C 1
ATOM 871 O O . ASP A 1 116 ? -12.836 8.578 -12.898 1 88.31 116 ASP A O 1
ATOM 875 N N . TYR A 1 117 ? -14.867 7.844 -12.297 1 84.56 117 TYR A N 1
ATOM 876 C CA . TYR A 1 117 ? -15.555 8.945 -12.961 1 84.56 117 TYR A CA 1
ATOM 877 C C . TYR A 1 117 ? -15.367 10.25 -12.195 1 84.56 117 TYR A C 1
ATOM 879 O O . TYR A 1 117 ? -15.57 11.336 -12.742 1 84.56 117 TYR A O 1
ATOM 887 N N . THR A 1 118 ? -14.969 10.25 -10.938 1 80.44 118 THR A N 1
ATOM 888 C CA . THR A 1 118 ? -14.773 11.43 -10.109 1 80.44 118 THR A CA 1
ATOM 889 C C . THR A 1 118 ? -13.305 11.859 -10.125 1 80.44 118 THR A C 1
ATOM 891 O O . THR A 1 118 ? -12.914 12.789 -9.406 1 80.44 118 THR A O 1
ATOM 894 N N . HIS A 1 119 ? -12.547 11.266 -10.984 1 74.19 119 HIS A N 1
ATOM 895 C CA . HIS A 1 119 ? -11.109 11.5 -11 1 74.19 119 HIS A CA 1
ATOM 896 C C . HIS A 1 119 ? -10.797 12.977 -11.234 1 74.19 119 HIS A C 1
ATOM 898 O O . HIS A 1 119 ? -11.531 13.664 -11.945 1 74.19 119 HIS A O 1
ATOM 904 N N . ASN A 1 120 ? -9.797 13.5 -10.383 1 75 120 ASN A N 1
ATOM 905 C CA . ASN A 1 120 ? -9.297 14.859 -10.492 1 75 120 ASN A CA 1
ATOM 906 C C . ASN A 1 120 ? -7.984 14.906 -11.281 1 75 120 ASN A C 1
ATOM 908 O O . ASN A 1 120 ? -6.945 14.461 -10.789 1 75 120 ASN A O 1
ATOM 912 N N . ALA A 1 121 ? -7.93 15.594 -12.336 1 76.19 121 ALA A N 1
ATOM 913 C CA . ALA A 1 121 ? -6.816 15.602 -13.281 1 76.19 121 ALA A CA 1
ATOM 914 C C . ALA A 1 121 ? -5.59 16.281 -12.688 1 76.19 121 ALA A C 1
ATOM 916 O O . ALA A 1 121 ? -4.461 15.852 -12.914 1 76.19 121 ALA A O 1
ATOM 917 N N . ALA A 1 122 ? -5.809 17.281 -11.953 1 75.12 122 ALA A N 1
ATOM 918 C CA . ALA A 1 122 ? -4.676 18.016 -11.391 1 75.12 122 ALA A CA 1
ATOM 919 C C . ALA A 1 122 ? -3.939 17.172 -10.359 1 75.12 122 ALA A C 1
ATOM 921 O O . ALA A 1 122 ? -2.707 17.141 -10.328 1 75.12 122 ALA A O 1
ATOM 922 N N . THR A 1 123 ? -4.664 16.531 -9.516 1 77.75 123 THR A N 1
ATOM 923 C CA . THR A 1 123 ? -4.074 15.641 -8.516 1 77.75 123 THR A CA 1
ATOM 924 C C . THR A 1 123 ? -3.324 14.492 -9.195 1 77.75 123 THR A C 1
ATOM 926 O O . THR A 1 123 ? -2.234 14.117 -8.766 1 77.75 123 THR A O 1
ATOM 929 N N . ASP A 1 124 ? -3.785 14.156 -10.273 1 83.12 124 ASP A N 1
ATOM 930 C CA . ASP A 1 124 ? -3.174 13.062 -11.023 1 83.12 124 ASP A CA 1
ATOM 931 C C . ASP A 1 124 ? -1.854 13.5 -11.648 1 83.12 124 ASP A C 1
ATOM 933 O O . ASP A 1 124 ? -0.871 12.758 -11.625 1 83.12 124 ASP A O 1
ATOM 937 N N . ALA A 1 125 ? -1.926 14.703 -12.094 1 86.12 125 ALA A N 1
ATOM 938 C CA . ALA A 1 125 ? -0.727 15.211 -12.758 1 86.12 125 ALA A CA 1
ATOM 939 C C . ALA A 1 125 ? 0.438 15.312 -11.773 1 86.12 125 ALA A C 1
ATOM 941 O O . ALA A 1 125 ? 1.572 14.969 -12.109 1 86.12 125 ALA A O 1
ATOM 942 N N . LYS A 1 126 ? 0.177 15.781 -10.633 1 88.31 126 LYS A N 1
ATOM 943 C CA . LYS A 1 126 ? 1.214 15.898 -9.609 1 88.31 126 LYS A CA 1
ATOM 944 C C . LYS A 1 126 ? 1.76 14.523 -9.219 1 88.31 126 LYS A C 1
ATOM 946 O O . LYS A 1 126 ? 2.973 14.352 -9.094 1 88.31 126 LYS A O 1
ATOM 951 N N . ARG A 1 127 ? 0.875 13.609 -9.086 1 90.81 127 ARG A N 1
ATOM 952 C CA . ARG A 1 127 ? 1.276 12.25 -8.727 1 90.81 127 ARG A CA 1
ATOM 953 C C . ARG A 1 127 ? 2.115 11.625 -9.836 1 90.81 127 ARG A C 1
ATOM 955 O O . ARG A 1 127 ? 3.168 11.039 -9.57 1 90.81 127 ARG A O 1
ATOM 962 N N . ASP A 1 128 ? 1.696 11.852 -10.992 1 90.69 128 ASP A N 1
ATOM 963 C CA . ASP A 1 128 ? 2.402 11.297 -12.148 1 90.69 128 ASP A CA 1
ATOM 964 C C . ASP A 1 128 ? 3.797 11.906 -12.281 1 90.69 128 ASP A C 1
ATOM 966 O O . ASP A 1 128 ? 4.754 11.211 -12.617 1 90.69 128 ASP A O 1
ATOM 970 N N . ALA A 1 129 ? 3.852 13.156 -12.031 1 92.19 129 ALA A N 1
ATOM 971 C CA . ALA A 1 129 ? 5.145 13.836 -12.117 1 92.19 129 ALA A CA 1
ATOM 972 C C . ALA A 1 129 ? 6.133 13.242 -11.109 1 92.19 129 ALA A C 1
ATOM 974 O O . ALA A 1 129 ? 7.305 13.023 -11.445 1 92.19 129 ALA A O 1
ATOM 975 N N . MET A 1 130 ? 5.684 12.93 -9.961 1 94.44 130 MET A N 1
ATOM 976 C CA . MET A 1 130 ? 6.551 12.367 -8.93 1 94.44 130 MET A CA 1
ATOM 977 C C . MET A 1 130 ? 7.027 10.969 -9.312 1 94.44 130 MET A C 1
ATOM 979 O O . MET A 1 130 ? 8.219 10.672 -9.227 1 94.44 130 MET A O 1
ATOM 983 N N . THR A 1 131 ? 6.102 10.156 -9.812 1 96.62 131 THR A N 1
ATOM 984 C CA . THR A 1 131 ? 6.465 8.773 -10.125 1 96.62 131 THR A CA 1
ATOM 985 C C . THR A 1 131 ? 7.312 8.711 -11.391 1 96.62 131 THR A C 1
ATOM 987 O O . THR A 1 131 ? 8.281 7.953 -11.453 1 96.62 131 THR A O 1
ATOM 990 N N . SER A 1 132 ? 6.938 9.539 -12.344 1 96.19 132 SER A N 1
ATOM 991 C CA . SER A 1 132 ? 7.754 9.594 -13.547 1 96.19 132 SER A CA 1
ATOM 992 C C . SER A 1 132 ? 9.148 10.133 -13.25 1 96.19 132 SER A C 1
ATOM 994 O O . SER A 1 132 ? 10.141 9.609 -13.766 1 96.19 132 SER A O 1
ATOM 996 N N . GLY A 1 133 ? 9.172 11.164 -12.484 1 95.56 133 GLY A N 1
ATOM 997 C CA . GLY A 1 133 ? 10.453 11.734 -12.086 1 95.56 133 GLY A CA 1
ATOM 998 C C . GLY A 1 133 ? 11.352 10.734 -11.383 1 95.56 133 GLY A C 1
ATOM 999 O O . GLY A 1 133 ? 12.578 10.844 -11.445 1 95.56 133 GLY A O 1
ATOM 1000 N N . ALA A 1 134 ? 10.766 9.805 -10.758 1 97.12 134 ALA A N 1
ATOM 1001 C CA . ALA A 1 134 ? 11.516 8.781 -10.023 1 97.12 134 ALA A CA 1
ATOM 1002 C C . ALA A 1 134 ? 11.828 7.586 -10.922 1 97.12 134 ALA A C 1
ATOM 1004 O O . ALA A 1 134 ? 12.383 6.59 -10.461 1 97.12 134 ALA A O 1
ATOM 1005 N N . GLY A 1 135 ? 11.359 7.598 -12.195 1 96.75 135 GLY A N 1
ATOM 1006 C CA . GLY A 1 135 ? 11.742 6.582 -13.156 1 96.75 135 GLY A CA 1
ATOM 1007 C C . GLY A 1 135 ? 10.68 5.512 -13.352 1 96.75 135 GLY A C 1
ATOM 1008 O O . GLY A 1 135 ? 10.898 4.535 -14.062 1 96.75 135 GLY A O 1
ATOM 1009 N N . TYR A 1 136 ? 9.547 5.688 -12.742 1 97.44 136 TYR A N 1
ATOM 1010 C CA . TYR A 1 136 ? 8.5 4.684 -12.891 1 97.44 136 TYR A CA 1
ATOM 1011 C C . TYR A 1 136 ? 7.664 4.941 -14.133 1 97.44 136 TYR A C 1
ATOM 1013 O O . TYR A 1 136 ? 7.402 6.094 -14.492 1 97.44 136 TYR A O 1
ATOM 1021 N N . THR A 1 137 ? 7.246 3.887 -14.797 1 96.19 137 THR A N 1
ATOM 1022 C CA . THR A 1 137 ? 6.219 3.932 -15.828 1 96.19 137 THR A CA 1
ATOM 1023 C C . THR A 1 137 ? 4.828 3.811 -15.211 1 96.19 137 THR A C 1
ATOM 1025 O O . THR A 1 137 ? 4.555 2.869 -14.469 1 96.19 137 THR A O 1
ATOM 1028 N N . THR A 1 138 ? 4.008 4.797 -15.531 1 96.62 138 THR A N 1
ATOM 1029 C CA . THR A 1 138 ? 2.641 4.754 -15.023 1 96.62 138 THR A CA 1
ATOM 1030 C C . THR A 1 138 ? 1.645 4.551 -16.156 1 96.62 138 THR A C 1
ATOM 1032 O O . THR A 1 138 ? 1.669 5.281 -17.156 1 96.62 138 THR A O 1
ATOM 1035 N N . ILE A 1 139 ? 0.859 3.531 -16.031 1 96.69 139 ILE A N 1
ATOM 1036 C CA . ILE A 1 139 ? -0.217 3.24 -16.969 1 96.69 139 ILE A CA 1
ATOM 1037 C C . ILE A 1 139 ? -1.564 3.57 -16.328 1 96.69 139 ILE A C 1
ATOM 1039 O O . ILE A 1 139 ? -1.859 3.119 -15.219 1 96.69 139 ILE A O 1
ATOM 1043 N N . ARG A 1 140 ? -2.352 4.34 -17.062 1 95.25 140 ARG A N 1
ATOM 1044 C CA . ARG A 1 140 ? -3.678 4.703 -16.578 1 95.25 140 ARG A CA 1
ATOM 1045 C C . ARG A 1 140 ? -4.77 4 -17.375 1 95.25 140 ARG A C 1
ATOM 1047 O O . ARG A 1 140 ? -4.715 3.961 -18.609 1 95.25 140 ARG A O 1
ATOM 1054 N N . ILE A 1 141 ? -5.676 3.438 -16.656 1 96.44 141 ILE A N 1
ATOM 1055 C CA . ILE A 1 141 ? -6.836 2.809 -17.266 1 96.44 141 ILE A CA 1
ATOM 1056 C C . ILE A 1 141 ? -8.078 3.66 -17.016 1 96.44 141 ILE A C 1
ATOM 1058 O O . ILE A 1 141 ? -8.477 3.863 -15.867 1 96.44 141 ILE A O 1
ATOM 1062 N N . ALA A 1 142 ? -8.703 4.047 -18.047 1 94.69 142 ALA A N 1
ATOM 1063 C CA . ALA A 1 142 ? -9.805 5.004 -17.984 1 94.69 142 ALA A CA 1
ATOM 1064 C C . ALA A 1 142 ? -11.039 4.387 -17.328 1 94.69 142 ALA A C 1
ATOM 1066 O O . ALA A 1 142 ? -11.25 3.174 -17.422 1 94.69 142 ALA A O 1
ATOM 1067 N N . ALA A 1 143 ? -11.852 5.277 -16.781 1 94.56 143 ALA A N 1
ATOM 1068 C CA . ALA A 1 143 ? -13.055 4.867 -16.078 1 94.56 143 ALA A CA 1
ATOM 1069 C C . ALA A 1 143 ? -13.984 4.059 -16.969 1 94.56 143 ALA A C 1
ATOM 1071 O O . ALA A 1 143 ? -14.617 3.102 -16.531 1 94.56 143 ALA A O 1
ATOM 1072 N N . LYS A 1 144 ? -14 4.336 -18.219 1 94.81 144 LYS A N 1
ATOM 1073 C CA . LYS A 1 144 ? -14.938 3.723 -19.156 1 94.81 144 LYS A CA 1
ATOM 1074 C C . LYS A 1 144 ? -14.438 2.352 -19.609 1 94.81 144 LYS A C 1
ATOM 1076 O O . LYS A 1 144 ? -15.188 1.582 -20.219 1 94.81 144 LYS A O 1
ATOM 1081 N N . THR A 1 145 ? -13.234 2.076 -19.406 1 96.62 145 THR A N 1
ATOM 1082 C CA . THR A 1 145 ? -12.656 0.818 -19.859 1 96.62 145 THR A CA 1
ATOM 1083 C C . THR A 1 145 ? -13.18 -0.351 -19.031 1 96.62 145 THR A C 1
ATOM 1085 O O . THR A 1 145 ? -12.961 -0.406 -17.812 1 96.62 145 THR A O 1
ATOM 1088 N N . LYS A 1 146 ? -13.828 -1.326 -19.688 1 97.31 146 LYS A N 1
ATOM 1089 C CA . LYS A 1 146 ? -14.32 -2.521 -19.016 1 97.31 146 LYS A CA 1
ATOM 1090 C C . LYS A 1 146 ? -13.172 -3.439 -18.609 1 97.31 146 LYS A C 1
ATOM 1092 O O . LYS A 1 146 ? -12.195 -3.572 -19.344 1 97.31 146 LYS A O 1
ATOM 1097 N N . PRO A 1 147 ? -13.32 -4.098 -17.516 1 97.75 147 PRO A N 1
ATOM 1098 C CA . PRO A 1 147 ? -12.242 -4.949 -17.016 1 97.75 147 PRO A CA 1
ATOM 1099 C C . PRO A 1 147 ? -12.18 -6.301 -17.734 1 97.75 147 PRO A C 1
ATOM 1101 O O . PRO A 1 147 ? -12.172 -7.348 -17.078 1 97.75 147 PRO A O 1
ATOM 1104 N N . THR A 1 148 ? -12.086 -6.301 -18.984 1 98.06 148 THR A N 1
ATOM 1105 C CA . THR A 1 148 ? -11.914 -7.52 -19.766 1 98.06 148 THR A CA 1
ATOM 1106 C C . THR A 1 148 ? -10.438 -7.742 -20.078 1 98.06 148 THR A C 1
ATOM 1108 O O . THR A 1 148 ? -9.648 -6.793 -20.109 1 98.06 148 THR A O 1
ATOM 1111 N N . LEU A 1 149 ? -10.172 -9.008 -20.297 1 97.75 149 LEU A N 1
ATOM 1112 C CA . LEU A 1 149 ? -8.797 -9.352 -20.641 1 97.75 149 LEU A CA 1
ATOM 1113 C C . LEU A 1 149 ? -8.336 -8.578 -21.859 1 97.75 149 LEU A C 1
ATOM 1115 O O . LEU A 1 149 ? -7.211 -8.07 -21.891 1 97.75 149 LEU A O 1
ATOM 1119 N N . ALA A 1 150 ? -9.094 -8.445 -22.859 1 97.62 150 ALA A N 1
ATOM 1120 C CA . ALA A 1 150 ? -8.75 -7.754 -24.109 1 97.62 150 ALA A CA 1
ATOM 1121 C C . ALA A 1 150 ? -8.43 -6.285 -23.844 1 97.62 150 ALA A C 1
ATOM 1123 O O . ALA A 1 150 ? -7.402 -5.773 -24.297 1 97.62 150 ALA A O 1
ATOM 1124 N N . ASN A 1 151 ? -9.312 -5.594 -23.125 1 98 151 ASN A N 1
ATOM 1125 C CA . ASN A 1 151 ? -9.117 -4.184 -22.812 1 98 151 ASN A CA 1
ATOM 1126 C C . ASN A 1 151 ? -7.848 -3.963 -21.984 1 98 151 ASN A C 1
ATOM 1128 O O . ASN A 1 151 ? -7.098 -3.018 -22.234 1 98 151 ASN A O 1
ATOM 1132 N N . VAL A 1 152 ? -7.652 -4.805 -21.016 1 97.88 152 VAL A N 1
ATOM 1133 C CA . VAL A 1 152 ? -6.5 -4.691 -20.125 1 97.88 152 VAL A CA 1
ATOM 1134 C C . VAL A 1 152 ? 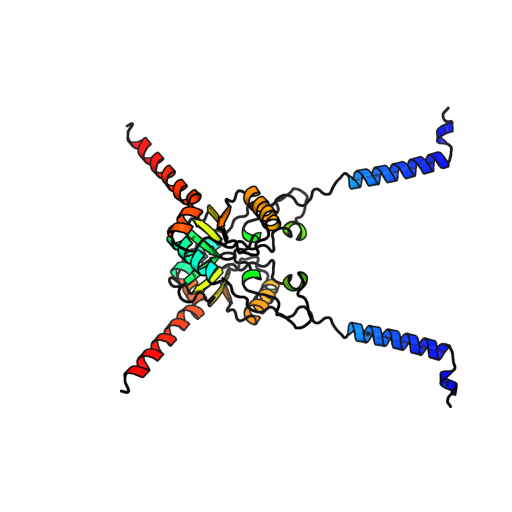-5.215 -4.945 -20.906 1 97.88 152 VAL A C 1
ATOM 1136 O O . VAL A 1 152 ? -4.223 -4.234 -20.734 1 97.88 152 VAL A O 1
ATOM 1139 N N . ARG A 1 153 ? -5.172 -5.945 -21.75 1 97.06 153 ARG A N 1
ATOM 1140 C CA . ARG A 1 153 ? -4.004 -6.219 -22.578 1 97.06 153 ARG A CA 1
ATOM 1141 C C . ARG A 1 153 ? -3.662 -5.016 -23.453 1 97.06 153 ARG A C 1
ATOM 1143 O O . ARG A 1 153 ? -2.486 -4.691 -23.641 1 97.06 153 ARG A O 1
ATOM 1150 N N . GLU A 1 154 ? -4.68 -4.445 -23.984 1 96.88 154 GLU A N 1
ATOM 1151 C CA . GLU A 1 154 ? -4.457 -3.25 -24.797 1 96.88 154 GLU A CA 1
ATOM 1152 C C . GLU A 1 154 ? -3.828 -2.133 -23.969 1 96.88 154 GLU A C 1
ATOM 1154 O O . GLU A 1 154 ? -2.871 -1.491 -24.406 1 96.88 154 GLU A O 1
ATOM 1159 N N . ALA A 1 155 ? -4.352 -1.924 -22.812 1 96.31 155 ALA A N 1
ATOM 1160 C CA . ALA A 1 155 ? -3.84 -0.888 -21.906 1 96.31 155 ALA A CA 1
ATOM 1161 C C . ALA A 1 155 ? -2.396 -1.178 -21.516 1 96.31 155 ALA A C 1
ATOM 1163 O O . ALA A 1 155 ? -1.599 -0.254 -21.328 1 96.31 155 ALA A O 1
ATOM 1164 N N . LEU A 1 156 ? -2.059 -2.438 -21.344 1 96.75 156 LEU A N 1
ATOM 1165 C CA . LEU A 1 156 ? -0.751 -2.846 -20.828 1 96.75 156 LEU A CA 1
ATOM 1166 C C . LEU A 1 156 ? 0.214 -3.111 -21.984 1 96.75 156 LEU A C 1
ATOM 1168 O O . LEU A 1 156 ? 1.319 -3.611 -21.766 1 96.75 156 LEU A O 1
ATOM 1172 N N . ALA A 1 157 ? -0.117 -2.777 -23.219 1 92.94 157 ALA A N 1
ATOM 1173 C CA . ALA A 1 157 ? 0.666 -3.045 -24.422 1 92.94 157 ALA A CA 1
ATOM 1174 C C . ALA A 1 157 ? 2.102 -2.555 -24.266 1 92.94 157 ALA A C 1
ATOM 1176 O O . ALA A 1 157 ? 3.047 -3.238 -24.656 1 92.94 157 ALA A O 1
ATOM 1177 N N . PRO A 1 158 ? 2.338 -1.45 -23.656 1 87.19 158 PRO A N 1
ATOM 1178 C CA . PRO A 1 158 ? 3.717 -0.982 -23.484 1 87.19 158 PRO A CA 1
ATOM 1179 C C . PRO A 1 158 ? 4.57 -1.955 -22.672 1 87.19 158 PRO A C 1
ATOM 1181 O O . PRO A 1 158 ? 5.797 -1.966 -22.812 1 87.19 158 PRO A O 1
ATOM 1184 N N . LEU A 1 159 ? 4.039 -2.711 -21.781 1 88.12 159 LEU A N 1
ATOM 1185 C CA . LEU A 1 159 ? 4.758 -3.67 -20.953 1 88.12 159 LEU A CA 1
ATOM 1186 C C . LEU A 1 159 ? 4.938 -4.996 -21.672 1 88.12 159 LEU A C 1
ATOM 1188 O O . LEU A 1 159 ? 5.844 -5.77 -21.359 1 88.12 159 LEU A O 1
ATOM 1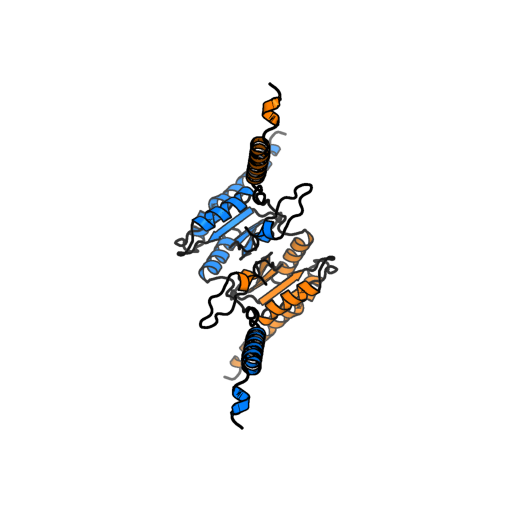192 N N . LEU A 1 160 ? 4.02 -5.383 -22.469 1 82.69 160 LEU A N 1
ATOM 1193 C CA . LEU A 1 160 ? 3.988 -6.684 -23.141 1 82.69 160 LEU A CA 1
ATOM 1194 C C . LEU A 1 160 ? 4.965 -6.719 -24.297 1 82.69 160 LEU A C 1
ATOM 1196 O O . LEU A 1 160 ? 5.516 -7.773 -24.625 1 82.69 160 LEU A O 1
ATOM 1200 N N . HIS A 1 161 ? 5.207 -5.688 -24.953 1 68.56 161 HIS A N 1
ATOM 1201 C CA . HIS A 1 161 ? 6.102 -5.66 -26.109 1 68.56 161 HIS A CA 1
ATOM 1202 C C . HIS A 1 161 ? 7.562 -5.578 -25.672 1 68.56 161 HIS A C 1
ATOM 1204 O O . HIS A 1 161 ? 8.461 -5.93 -26.438 1 68.56 161 HIS A O 1
ATOM 1210 N N . SER A 1 162 ? 7.859 -5.207 -24.547 1 57.69 162 SER A N 1
ATOM 1211 C CA . SER A 1 162 ? 9.25 -5.125 -24.125 1 57.69 162 SER A CA 1
ATOM 1212 C C . SER A 1 162 ? 9.867 -6.512 -23.953 1 57.69 162 SER A C 1
ATOM 1214 O O . SER A 1 162 ? 11.086 -6.664 -24 1 57.69 162 SER A O 1
ATOM 1216 N N . ASP A 1 163 ? 9.258 -7.609 -23.641 1 51.16 163 ASP A N 1
ATOM 1217 C CA . ASP A 1 163 ? 9.797 -8.953 -23.469 1 51.16 163 ASP A CA 1
ATOM 1218 C C . ASP A 1 163 ? 10.359 -9.492 -24.781 1 51.16 163 ASP A C 1
ATOM 1220 O O . ASP A 1 163 ? 11.164 -10.43 -24.781 1 51.16 163 ASP A O 1
ATOM 1224 N N . ARG A 1 164 ? 10.008 -9.125 -25.953 1 42.19 164 ARG A N 1
ATOM 1225 C CA . ARG A 1 164 ? 10.477 -9.719 -27.203 1 42.19 164 ARG A CA 1
ATOM 1226 C C . ARG A 1 164 ? 11.938 -9.359 -27.453 1 42.19 164 ARG A C 1
ATOM 1228 O O . ARG A 1 164 ? 12.641 -10.078 -28.172 1 42.19 164 ARG A O 1
ATOM 1235 N N . SER A 1 165 ? 12.406 -8.312 -27.031 1 38.97 165 SER A N 1
ATOM 1236 C CA . SER A 1 165 ? 13.75 -7.949 -27.469 1 38.97 165 SER A CA 1
ATOM 1237 C C . SER A 1 165 ? 14.805 -8.742 -26.703 1 38.97 165 SER A C 1
ATOM 1239 O O . SER A 1 165 ? 15.984 -8.727 -27.078 1 38.97 165 SER A O 1
ATOM 1241 N N . ALA A 1 166 ? 14.641 -9.156 -25.531 1 39.22 166 ALA A N 1
ATOM 1242 C CA . ALA A 1 166 ? 15.766 -9.828 -24.875 1 39.22 166 ALA A CA 1
ATOM 1243 C C . ALA A 1 166 ? 16.016 -11.203 -25.484 1 39.22 166 ALA A C 1
ATOM 1245 O O . ALA A 1 166 ? 17.062 -11.812 -25.234 1 39.22 166 ALA A O 1
ATOM 1246 N N . GLY A 1 167 ? 14.953 -11.75 -26.062 1 33.94 167 GLY A N 1
ATOM 1247 C CA . GLY A 1 167 ? 15.188 -13.055 -26.656 1 33.94 167 GLY A CA 1
ATOM 1248 C C . GLY A 1 167 ? 15.984 -12.992 -27.938 1 33.94 167 GLY A C 1
ATOM 1249 O O . GLY A 1 167 ? 16.328 -14.023 -28.516 1 33.94 167 GLY A O 1
ATOM 1250 N N . ALA A 1 168 ? 15.992 -11.906 -28.703 1 36.88 168 ALA A N 1
ATOM 1251 C CA . ALA A 1 168 ? 16.656 -11.852 -30 1 36.88 168 ALA A CA 1
ATOM 1252 C C . ALA A 1 168 ? 18.172 -11.781 -29.844 1 36.88 168 ALA A C 1
ATOM 1254 O O . ALA A 1 168 ? 18.906 -11.977 -30.812 1 36.88 168 ALA A O 1
ATOM 1255 N N . ILE A 1 169 ? 18.609 -11.289 -28.672 1 37.19 169 ILE A N 1
ATOM 1256 C CA . ILE A 1 169 ? 20.047 -11.094 -28.625 1 37.19 169 ILE A CA 1
ATOM 1257 C C . ILE A 1 169 ? 20.75 -12.438 -28.453 1 37.19 169 ILE A C 1
ATOM 1259 O O . ILE A 1 169 ? 21.969 -12.547 -28.688 1 37.19 169 ILE A O 1
ATOM 1263 N N . ALA A 1 170 ? 20.062 -13.367 -27.922 1 39.56 170 ALA A N 1
ATOM 1264 C CA . ALA A 1 170 ? 20.766 -14.617 -27.656 1 39.56 170 ALA A CA 1
ATOM 1265 C C . ALA A 1 170 ? 21.062 -15.359 -28.953 1 39.56 170 ALA A C 1
ATOM 1267 O O . ALA A 1 170 ? 21.891 -16.266 -28.984 1 39.56 170 ALA A O 1
ATOM 1268 N N . ASP A 1 171 ? 20.188 -15.117 -29.953 1 34.31 171 ASP A N 1
ATOM 1269 C CA . ASP A 1 171 ? 20.344 -15.969 -31.125 1 34.31 171 ASP A CA 1
ATOM 1270 C C . ASP A 1 171 ? 21.5 -15.477 -32 1 34.31 171 ASP A C 1
ATOM 1272 O O . ASP A 1 171 ? 21.922 -16.172 -32.938 1 34.31 171 ASP A O 1
ATOM 1276 N N . ARG A 1 172 ? 21.891 -14.195 -31.844 1 36.59 172 ARG A N 1
ATOM 1277 C CA . ARG A 1 172 ? 22.875 -13.719 -32.812 1 36.59 172 ARG A CA 1
ATOM 1278 C C . ARG A 1 172 ? 24.25 -14.328 -32.531 1 36.59 172 ARG A C 1
ATOM 1280 O O . ARG A 1 172 ? 25.094 -14.43 -33.438 1 36.59 172 ARG A O 1
ATOM 1287 N N . GLY A 1 173 ? 24.453 -14.617 -31.25 1 37.22 173 GLY A N 1
ATOM 1288 C CA . GLY A 1 173 ? 25.859 -14.953 -31.016 1 37.22 173 GLY A CA 1
ATOM 1289 C C . GLY A 1 173 ? 26.219 -16.328 -31.531 1 37.22 173 GLY A C 1
ATOM 1290 O O . GLY A 1 173 ? 27.375 -16.766 -31.391 1 37.22 173 GLY A O 1
ATOM 1291 N N . ALA A 1 174 ? 25.156 -17.125 -31.766 1 38.91 174 ALA A N 1
ATOM 1292 C CA . ALA A 1 174 ? 25.578 -18.5 -32 1 38.91 174 ALA A CA 1
ATOM 1293 C C . ALA A 1 174 ? 26.094 -18.703 -33.438 1 38.91 174 ALA A C 1
ATOM 1295 O O . ALA A 1 174 ? 26.562 -19.766 -33.781 1 38.91 174 ALA A O 1
ATOM 1296 N N . ASN A 1 175 ? 25.625 -17.875 -34.344 1 32.62 175 ASN A N 1
ATOM 1297 C CA . ASN A 1 175 ? 25.906 -18.344 -35.688 1 32.62 175 ASN A CA 1
ATOM 1298 C C . ASN A 1 175 ? 27.359 -18.062 -36.094 1 32.62 175 ASN A C 1
ATOM 1300 O O . ASN A 1 175 ? 27.781 -18.406 -37.188 1 32.62 175 ASN A O 1
ATOM 1304 N N . HIS A 1 176 ? 28.109 -17.047 -35.594 1 31.8 176 HIS A N 1
ATOM 1305 C CA . HIS A 1 176 ? 29.344 -16.75 -36.344 1 31.8 176 HIS A CA 1
ATOM 1306 C C . HIS A 1 176 ? 30.484 -17.656 -35.906 1 31.8 176 HIS A C 1
ATOM 1308 O O . HIS A 1 176 ? 31.625 -17.469 -36.312 1 31.8 176 HIS A O 1
ATOM 1314 N N . ALA A 1 177 ? 30.266 -18.781 -35.125 1 23.55 177 ALA A N 1
ATOM 1315 C CA . ALA A 1 177 ? 31.5 -19.562 -35.156 1 23.55 177 ALA A CA 1
ATOM 1316 C C . ALA A 1 177 ? 31.547 -20.469 -36.375 1 23.55 177 ALA A C 1
ATOM 1318 O O . ALA A 1 177 ? 30.5 -20.922 -36.875 1 23.55 177 ALA A O 1
ATOM 1319 N N . MET B 1 1 ? 33.438 67 1.871 1 39.72 1 MET B N 1
ATOM 1320 C CA . MET B 1 1 ? 32.531 66.188 1.107 1 39.72 1 MET B CA 1
ATOM 1321 C C . MET B 1 1 ? 32.062 65 1.939 1 39.72 1 MET B C 1
ATOM 1323 O O . MET B 1 1 ? 31.188 64.25 1.523 1 39.72 1 MET B O 1
ATOM 1327 N N . THR B 1 2 ? 32.906 64.625 2.977 1 49.81 2 THR B N 1
ATOM 1328 C CA . THR B 1 2 ? 32.688 63.469 3.801 1 49.81 2 THR B CA 1
ATOM 1329 C C . THR B 1 2 ? 31.5 63.688 4.746 1 49.81 2 THR B C 1
ATOM 1331 O O . THR B 1 2 ? 31.219 62.875 5.609 1 49.81 2 THR B O 1
ATOM 1334 N N . GLN B 1 3 ? 30.922 64.875 4.758 1 49.47 3 GLN B N 1
ATOM 1335 C CA . GLN B 1 3 ? 29.922 65.188 5.785 1 49.47 3 GLN B CA 1
ATOM 1336 C C . GLN B 1 3 ? 28.609 64.438 5.488 1 49.47 3 GLN B C 1
ATOM 1338 O O . GLN B 1 3 ? 27.609 64.688 6.18 1 49.47 3 GLN B O 1
ATOM 1343 N N . LEU B 1 4 ? 28.531 64.062 4.254 1 49.03 4 LEU B N 1
ATOM 1344 C CA . LEU B 1 4 ? 27.219 63.5 3.932 1 49.03 4 LEU B CA 1
ATOM 1345 C C . LEU B 1 4 ? 26.906 62.312 4.816 1 49.03 4 LEU B C 1
ATOM 1347 O O . LEU B 1 4 ? 25.75 61.969 5.016 1 49.03 4 LEU B O 1
ATOM 1351 N N . PHE B 1 5 ? 27.969 61.688 5.352 1 56.88 5 PHE B N 1
ATOM 1352 C CA . PHE B 1 5 ? 27.688 60.438 6.078 1 56.88 5 PHE B CA 1
ATOM 1353 C C . PHE B 1 5 ? 27.172 60.75 7.477 1 56.88 5 PHE B C 1
ATOM 1355 O O . PHE B 1 5 ? 26.891 59.812 8.258 1 56.88 5 PHE B O 1
ATOM 1362 N N . GLY B 1 6 ? 27.078 62.031 7.855 1 59.34 6 GLY B N 1
ATOM 1363 C CA . GLY B 1 6 ? 26.828 62.438 9.227 1 59.34 6 GLY B CA 1
ATOM 1364 C C . GLY B 1 6 ? 25.359 62.5 9.57 1 59.34 6 GLY B C 1
ATOM 1365 O O . GLY B 1 6 ? 24.984 62.812 10.703 1 59.34 6 GLY B O 1
ATOM 1366 N N . SER B 1 7 ? 24.453 62.688 8.539 1 68.19 7 SER B N 1
ATOM 1367 C CA . SER B 1 7 ? 23.109 63 9.008 1 68.19 7 SER B CA 1
ATOM 1368 C C . SER B 1 7 ? 22.406 61.75 9.547 1 68.19 7 SER B C 1
ATOM 1370 O O . SER B 1 7 ? 22.516 60.656 8.945 1 68.19 7 SER B O 1
ATOM 1372 N N . PRO B 1 8 ? 21.844 61.812 10.828 1 82.75 8 PRO B N 1
ATOM 1373 C CA . PRO B 1 8 ? 21.094 60.719 11.484 1 82.75 8 PRO B CA 1
ATOM 1374 C C . PRO B 1 8 ? 20.031 60.094 10.578 1 82.75 8 PRO B C 1
ATOM 1376 O O . PRO B 1 8 ? 19.781 58.906 10.648 1 82.75 8 PRO B O 1
ATOM 1379 N N . ILE B 1 9 ? 19.5 60.875 9.734 1 78.38 9 ILE B N 1
ATOM 1380 C CA . ILE B 1 9 ? 18.469 60.406 8.812 1 78.38 9 ILE B CA 1
ATOM 1381 C C . ILE B 1 9 ? 19.078 59.438 7.789 1 78.38 9 ILE B C 1
ATOM 1383 O O . ILE B 1 9 ? 18.484 58.438 7.457 1 78.38 9 ILE B O 1
ATOM 1387 N N . ALA B 1 10 ? 20.375 59.875 7.34 1 77.81 10 ALA B N 1
ATOM 1388 C CA . ALA B 1 10 ? 21.062 59.031 6.367 1 77.81 10 ALA B CA 1
ATOM 1389 C C . ALA B 1 10 ? 21.406 57.656 6.969 1 77.81 10 ALA B C 1
ATOM 1391 O O . ALA B 1 10 ? 21.281 56.625 6.301 1 77.81 10 ALA B O 1
ATOM 1392 N N . THR B 1 11 ? 21.719 57.625 8.242 1 79.88 11 THR B N 1
ATOM 1393 C CA . THR B 1 11 ? 22.047 56.375 8.938 1 79.88 11 THR B CA 1
ATOM 1394 C C . THR B 1 11 ? 20.812 55.5 9.102 1 79.88 11 THR B C 1
ATOM 1396 O O . THR B 1 11 ? 20.875 54.281 8.906 1 79.88 11 THR B O 1
ATOM 1399 N N . VAL B 1 12 ? 19.625 56.188 9.391 1 80.62 12 VAL B N 1
ATOM 1400 C CA . VAL B 1 12 ? 18.359 55.469 9.523 1 80.62 12 VAL B CA 1
ATOM 1401 C C . VAL B 1 12 ? 17.953 54.906 8.164 1 80.62 12 VAL B C 1
ATOM 1403 O O . VAL B 1 12 ? 17.516 53.75 8.078 1 80.62 12 VAL B O 1
ATOM 1406 N N . PHE B 1 13 ? 18.156 55.719 7.145 1 79.62 13 PHE B N 1
ATOM 1407 C CA . PHE B 1 13 ? 17.844 55.281 5.793 1 79.62 13 PHE B CA 1
ATOM 1408 C C . PHE B 1 13 ? 18.703 54.094 5.398 1 79.62 13 PHE B C 1
ATOM 1410 O O . PHE B 1 13 ? 18.219 53.094 4.836 1 79.62 13 PHE B O 1
ATOM 1417 N N . LEU B 1 14 ? 20.031 54.125 5.727 1 78.5 14 LEU B N 1
ATOM 1418 C CA . LEU B 1 14 ? 20.969 53.031 5.398 1 78.5 14 LEU B CA 1
ATOM 1419 C C . LEU B 1 14 ? 20.609 51.781 6.156 1 78.5 14 LEU B C 1
ATOM 1421 O O . LEU B 1 14 ? 20.688 50.656 5.602 1 78.5 14 LEU B O 1
ATOM 1425 N N . ILE B 1 15 ? 20.078 51.906 7.387 1 82.5 15 ILE B N 1
ATOM 1426 C CA . ILE B 1 15 ? 19.688 50.781 8.203 1 82.5 15 ILE B CA 1
ATOM 1427 C C . ILE B 1 15 ? 18.406 50.156 7.656 1 82.5 15 ILE B C 1
ATOM 1429 O O . ILE B 1 15 ? 18.297 48.938 7.547 1 82.5 15 ILE B O 1
ATOM 1433 N N . VAL B 1 16 ? 17.469 51.031 7.227 1 82.75 16 VAL B N 1
ATOM 1434 C CA . VAL B 1 16 ? 16.219 50.531 6.656 1 82.75 16 VAL B CA 1
ATOM 1435 C C . VAL B 1 16 ? 16.5 49.812 5.34 1 82.75 16 VAL B C 1
ATOM 1437 O O . VAL B 1 16 ? 15.945 48.75 5.09 1 82.75 16 VAL B O 1
ATOM 1440 N N . CYS B 1 17 ? 17.375 50.406 4.535 1 80.19 17 CYS B N 1
ATOM 1441 C CA . CYS B 1 17 ? 17.734 49.75 3.273 1 80.19 17 CYS B CA 1
ATOM 1442 C C . CYS B 1 17 ? 18.438 48.438 3.512 1 80.19 17 CYS B C 1
ATOM 1444 O O . CYS B 1 17 ? 18.172 47.438 2.809 1 80.19 17 CYS B O 1
ATOM 1446 N N . ALA B 1 18 ? 19.312 48.344 4.551 1 80.75 18 ALA B N 1
ATOM 1447 C CA . ALA B 1 18 ? 20.016 47.125 4.887 1 80.75 18 ALA B CA 1
ATOM 1448 C C . ALA B 1 18 ? 19.062 46.062 5.379 1 80.75 18 ALA B C 1
ATOM 1450 O O . ALA B 1 18 ? 19.188 44.875 5.004 1 80.75 18 ALA B O 1
ATOM 1451 N N . VAL B 1 19 ? 18.031 46.5 6.094 1 80.44 19 VAL B N 1
ATOM 1452 C CA . VAL B 1 19 ? 17.047 45.562 6.609 1 80.44 19 VAL B CA 1
ATOM 1453 C C . VAL B 1 19 ? 16.172 45.062 5.469 1 80.44 19 VAL B C 1
ATOM 1455 O O . VAL B 1 19 ? 15.844 43.875 5.398 1 80.44 19 VAL B O 1
ATOM 1458 N N . ILE B 1 20 ? 15.836 45.969 4.543 1 78.19 20 ILE B N 1
ATOM 1459 C CA . ILE B 1 20 ? 15.031 45.562 3.387 1 78.19 20 ILE B CA 1
ATOM 1460 C C . ILE B 1 20 ? 15.828 44.625 2.49 1 78.19 20 ILE B C 1
ATOM 1462 O O . ILE B 1 20 ? 15.312 43.625 2.016 1 78.19 20 ILE B O 1
ATOM 1466 N N . ILE B 1 21 ? 17.078 45 2.254 1 76.56 21 ILE B N 1
ATOM 1467 C CA . ILE B 1 21 ? 17.938 44.156 1.422 1 76.56 21 ILE B CA 1
ATOM 1468 C C . ILE B 1 21 ? 18.094 42.781 2.072 1 76.56 21 ILE B C 1
ATOM 1470 O O . ILE B 1 21 ? 18.016 41.75 1.398 1 76.56 21 ILE B O 1
ATOM 1474 N N . LEU B 1 22 ? 18.266 42.719 3.393 1 74.75 22 LEU B N 1
ATOM 1475 C CA . LEU B 1 22 ? 18.406 41.469 4.105 1 74.75 22 LEU B CA 1
ATOM 1476 C C . LEU B 1 22 ? 17.125 40.656 4.031 1 74.75 22 LEU B C 1
ATOM 1478 O O . LEU B 1 22 ? 17.156 39.438 3.848 1 74.75 22 LEU B O 1
ATOM 1482 N N . ALA B 1 23 ? 16.031 41.344 4.086 1 72.25 23 ALA B N 1
ATOM 1483 C CA . ALA B 1 23 ? 14.742 40.688 3.982 1 72.25 23 ALA B CA 1
ATOM 1484 C C . ALA B 1 23 ? 14.508 40.125 2.574 1 72.25 23 ALA B C 1
ATOM 1486 O O . ALA B 1 23 ? 13.969 39.031 2.402 1 72.25 23 ALA B O 1
ATOM 1487 N N . LEU B 1 24 ? 14.883 40.906 1.632 1 69 24 LEU B N 1
ATOM 1488 C CA . LEU B 1 24 ? 14.734 40.469 0.245 1 69 24 LEU B CA 1
ATOM 1489 C C . LEU B 1 24 ? 15.656 39.312 -0.066 1 69 24 LEU B C 1
ATOM 1491 O O . LEU B 1 24 ? 15.273 38.406 -0.798 1 69 24 LEU B O 1
ATOM 1495 N N . VAL B 1 25 ? 16.859 39.406 0.38 1 61.03 25 VAL B N 1
ATOM 1496 C CA . VAL B 1 25 ? 17.797 38.312 0.156 1 61.03 25 VAL B CA 1
ATOM 1497 C C . VAL B 1 25 ? 17.297 37.062 0.85 1 61.03 25 VAL B C 1
ATOM 1499 O O . VAL B 1 25 ? 17.375 35.938 0.292 1 61.03 25 VAL B O 1
ATOM 1502 N N . LYS B 1 26 ? 16.859 37.188 2.029 1 59.78 26 LYS B N 1
ATOM 1503 C CA . LYS B 1 26 ? 16.281 36.031 2.727 1 59.78 26 LYS B CA 1
ATOM 1504 C C . LYS B 1 26 ? 15.055 35.5 1.99 1 59.78 26 LYS B C 1
ATOM 1506 O O . LYS B 1 26 ? 14.844 34.281 1.927 1 59.78 26 LYS B O 1
ATOM 1511 N N . SER B 1 27 ? 14.305 36.406 1.532 1 57.28 27 SER B N 1
ATOM 1512 C CA . SER B 1 27 ? 13.125 36 0.768 1 57.28 27 SER B CA 1
ATOM 1513 C C . SER B 1 27 ? 13.531 35.344 -0.556 1 57.28 27 SER B C 1
ATOM 1515 O O . SER B 1 27 ? 12.867 34.438 -1.026 1 57.28 27 SER B O 1
ATOM 1517 N N . ALA B 1 28 ? 14.508 36 -1.208 1 53.41 28 ALA B N 1
ATOM 1518 C CA . ALA B 1 28 ? 14.984 35.438 -2.467 1 53.41 28 ALA B CA 1
ATOM 1519 C C . ALA B 1 28 ? 15.594 34.031 -2.246 1 53.41 28 ALA B C 1
ATOM 1521 O O . ALA B 1 28 ? 15.695 33.25 -3.182 1 53.41 28 ALA B O 1
ATOM 1522 N N . ALA B 1 29 ? 16.312 33.875 -1.19 1 51.66 29 ALA B N 1
ATOM 1523 C CA . ALA B 1 29 ? 16.734 32.5 -0.938 1 51.66 29 ALA B CA 1
ATOM 1524 C C . ALA B 1 29 ? 15.531 31.578 -0.776 1 51.66 29 ALA B C 1
ATOM 1526 O O . ALA B 1 29 ? 14.938 31.5 0.302 1 51.66 29 ALA B O 1
ATOM 1527 N N . ALA B 1 30 ? 14.609 31.672 -1.64 1 49.84 30 ALA B N 1
ATOM 1528 C CA . ALA B 1 30 ? 13.398 30.844 -1.682 1 49.84 30 ALA B CA 1
ATOM 1529 C C . ALA B 1 30 ? 13.672 29.438 -1.194 1 49.84 30 ALA B C 1
ATOM 1531 O O . ALA B 1 30 ? 14.633 28.797 -1.641 1 49.84 30 ALA B O 1
ATOM 1532 N N . PRO B 1 31 ? 13.219 29.141 -0.034 1 51.94 31 PRO B N 1
ATOM 1533 C CA . PRO B 1 31 ? 13.438 27.781 0.466 1 51.94 31 PRO B CA 1
ATOM 1534 C C . PRO B 1 31 ? 13.234 26.719 -0.609 1 51.94 31 PRO B C 1
ATOM 1536 O O . PRO B 1 31 ? 12.281 26.797 -1.39 1 51.94 31 PRO B O 1
ATOM 1539 N N . SER B 1 32 ? 14.227 26.422 -1.383 1 58.59 32 SER B N 1
ATOM 1540 C CA . SER B 1 32 ? 14.094 25.328 -2.336 1 58.59 32 SER B CA 1
ATOM 1541 C C . SER B 1 32 ? 13.078 24.297 -1.85 1 58.59 32 SER B C 1
ATOM 1543 O O . SER B 1 32 ? 13.078 23.922 -0.675 1 58.59 32 SER B O 1
ATOM 1545 N N . GLY B 1 33 ? 11.82 24.422 -2.26 1 63.91 33 GLY B N 1
ATOM 1546 C CA . GLY B 1 33 ? 10.875 23.359 -1.942 1 63.91 33 GLY B CA 1
ATOM 1547 C C . GLY B 1 33 ? 11.539 22 -1.738 1 63.91 33 GLY B C 1
ATOM 1548 O O . GLY B 1 33 ? 12.758 21.875 -1.898 1 63.91 33 GLY B O 1
ATOM 1549 N N . PRO B 1 34 ? 10.781 21.125 -1.089 1 73.12 34 PRO B N 1
ATOM 1550 C CA . PRO B 1 34 ? 11.375 19.797 -0.899 1 73.12 34 PRO B CA 1
ATOM 1551 C C . PRO B 1 34 ? 11.898 19.188 -2.201 1 73.12 34 PRO B C 1
ATOM 1553 O O . PRO B 1 34 ? 11.344 19.453 -3.271 1 73.12 34 PRO B O 1
ATOM 1556 N N . PRO B 1 35 ? 13.102 18.719 -2.178 1 81.62 35 PRO B N 1
ATOM 1557 C CA . PRO B 1 35 ? 13.633 18.062 -3.371 1 81.62 35 PRO B CA 1
ATOM 1558 C C . PRO B 1 35 ? 12.672 17.016 -3.957 1 81.62 35 PRO B C 1
ATOM 1560 O O . PRO B 1 35 ? 11.852 16.453 -3.23 1 81.62 35 PRO B O 1
ATOM 1563 N N . ALA B 1 36 ? 12.719 16.906 -5.238 1 89.81 36 ALA B N 1
ATOM 1564 C CA . ALA B 1 36 ? 11.906 15.906 -5.926 1 89.81 36 ALA B CA 1
ATOM 1565 C C . ALA B 1 36 ? 12.211 14.508 -5.406 1 89.81 36 ALA B C 1
ATOM 1567 O O . ALA B 1 36 ? 13.383 14.133 -5.27 1 89.81 36 ALA B O 1
ATOM 1568 N N . PRO B 1 37 ? 11.172 13.758 -5.125 1 94.88 37 PRO B N 1
ATOM 1569 C CA . PRO B 1 37 ? 11.414 12.406 -4.605 1 94.88 37 PRO B CA 1
ATOM 1570 C C . PRO B 1 37 ? 12.078 11.492 -5.629 1 94.88 37 PRO B C 1
ATOM 1572 O O . PRO B 1 37 ? 11.977 11.734 -6.832 1 94.88 37 PRO B O 1
ATOM 1575 N N . VAL B 1 38 ? 12.773 10.508 -5.141 1 96.06 38 VAL B N 1
ATOM 1576 C CA . VAL B 1 38 ? 13.453 9.508 -5.965 1 96.06 38 VAL B CA 1
ATOM 1577 C C . VAL B 1 38 ? 12.953 8.109 -5.605 1 96.06 38 VAL B C 1
ATOM 1579 O O . VAL B 1 38 ? 12.258 7.934 -4.602 1 96.06 38 VAL B O 1
ATOM 1582 N N . ALA B 1 39 ? 13.266 7.172 -6.473 1 97.12 39 ALA B N 1
ATOM 1583 C CA . ALA B 1 39 ? 12.805 5.801 -6.262 1 97.12 39 ALA B CA 1
ATOM 1584 C C . ALA B 1 39 ? 13.469 5.184 -5.031 1 97.12 39 ALA B C 1
ATOM 1586 O O . ALA B 1 39 ? 14.633 5.465 -4.738 1 97.12 39 ALA B O 1
ATOM 1587 N N . LYS B 1 40 ? 12.711 4.461 -4.359 1 95.62 40 LYS B N 1
ATOM 1588 C CA . LYS B 1 40 ? 13.156 3.682 -3.207 1 95.62 40 LYS B CA 1
ATOM 1589 C C . LYS B 1 40 ? 12.984 2.186 -3.457 1 95.62 40 LYS B C 1
ATOM 1591 O O . LYS B 1 40 ? 12.07 1.773 -4.18 1 95.62 40 LYS B O 1
ATOM 1596 N N . ARG B 1 41 ? 13.875 1.332 -2.84 1 96.5 41 ARG B N 1
ATOM 1597 C CA . ARG B 1 41 ? 13.727 -0.114 -2.965 1 96.5 41 ARG B CA 1
ATOM 1598 C C . ARG B 1 41 ? 12.383 -0.574 -2.408 1 96.5 41 ARG B C 1
ATOM 1600 O O . ARG B 1 41 ? 12.047 -0.274 -1.261 1 96.5 41 ARG B O 1
ATOM 1607 N N . PHE B 1 42 ? 11.703 -1.297 -3.219 1 98.31 42 PHE B N 1
ATOM 1608 C CA . PHE B 1 42 ? 10.336 -1.671 -2.877 1 98.31 42 PHE B CA 1
ATOM 1609 C C . PHE B 1 42 ? 10.32 -2.717 -1.771 1 98.31 42 PHE B C 1
ATOM 1611 O O . PHE B 1 42 ? 9.641 -2.549 -0.759 1 98.31 42 PHE B O 1
ATOM 1618 N N . LEU B 1 43 ? 11.086 -3.725 -1.909 1 98 43 LEU B N 1
ATOM 1619 C CA . LEU B 1 43 ? 11.234 -4.785 -0.918 1 98 43 LEU B CA 1
ATOM 1620 C C . LEU B 1 43 ? 12.711 -5.109 -0.684 1 98 43 LEU B C 1
ATOM 1622 O O . LEU B 1 43 ? 13.5 -5.137 -1.628 1 98 43 LEU B O 1
ATOM 1626 N N . THR B 1 44 ? 13.055 -5.324 0.58 1 95.5 44 THR B N 1
ATOM 1627 C CA . THR B 1 44 ? 14.367 -5.883 0.871 1 95.5 44 THR B CA 1
ATOM 1628 C C . THR B 1 44 ? 14.453 -7.34 0.415 1 95.5 44 THR B C 1
ATOM 1630 O O . THR B 1 44 ? 13.43 -7.953 0.096 1 95.5 44 THR B O 1
ATOM 1633 N N . ASP B 1 45 ? 15.633 -7.879 0.385 1 95.75 45 ASP B N 1
ATOM 1634 C CA . ASP B 1 45 ? 15.812 -9.281 0.013 1 95.75 45 ASP B CA 1
ATOM 1635 C C . ASP B 1 45 ? 15.039 -10.203 0.951 1 95.75 45 ASP B C 1
ATOM 1637 O O . ASP B 1 45 ? 14.43 -11.18 0.507 1 95.75 45 ASP B O 1
ATOM 1641 N N . ARG B 1 46 ? 15.078 -9.867 2.197 1 96 46 ARG B N 1
ATOM 1642 C CA . ARG B 1 46 ? 14.359 -10.688 3.168 1 96 46 ARG B CA 1
ATOM 1643 C C . ARG B 1 46 ? 12.852 -10.625 2.924 1 96 46 ARG B C 1
ATOM 1645 O O . ARG B 1 46 ? 12.172 -11.648 2.947 1 96 46 ARG B O 1
ATOM 1652 N N . GLU B 1 47 ? 12.367 -9.469 2.682 1 97.44 47 GLU B N 1
ATOM 1653 C CA . GLU B 1 47 ? 10.945 -9.297 2.426 1 97.44 47 GLU B CA 1
ATOM 1654 C C . GLU B 1 47 ? 10.516 -10.047 1.162 1 97.44 47 GLU B C 1
ATOM 1656 O O . GLU B 1 47 ? 9.445 -10.648 1.124 1 97.44 47 GLU B O 1
ATOM 1661 N N . LEU B 1 48 ? 11.352 -9.961 0.171 1 98.12 48 LEU B N 1
ATOM 1662 C CA . LEU B 1 48 ? 11.07 -10.672 -1.068 1 98.12 48 LEU B CA 1
ATOM 1663 C C . LEU B 1 48 ? 11.039 -12.18 -0.831 1 98.12 48 LEU B C 1
ATOM 1665 O O . LEU B 1 48 ? 10.148 -12.875 -1.336 1 98.12 48 LEU B O 1
ATOM 1669 N N . ALA B 1 49 ? 11.977 -12.664 -0.088 1 97.88 49 ALA B N 1
ATOM 1670 C CA . ALA B 1 49 ? 12.016 -14.078 0.247 1 97.88 49 ALA B CA 1
ATOM 1671 C C . ALA B 1 49 ? 10.789 -14.484 1.068 1 97.88 49 ALA B C 1
ATOM 1673 O O . ALA B 1 49 ? 10.211 -15.547 0.846 1 97.88 49 ALA B O 1
ATOM 1674 N N . MET B 1 50 ? 10.445 -13.648 2.016 1 98.5 50 MET B N 1
ATOM 1675 C CA . MET B 1 50 ? 9.25 -13.906 2.82 1 98.5 50 MET B CA 1
ATOM 1676 C C . MET B 1 50 ? 8 -13.93 1.948 1 98.5 50 MET B C 1
ATOM 1678 O O . MET B 1 50 ? 7.145 -14.805 2.105 1 98.5 50 MET B O 1
ATOM 1682 N N . LEU B 1 51 ? 7.883 -12.961 1.065 1 98.69 51 LEU B N 1
ATOM 1683 C CA . LEU B 1 51 ? 6.758 -12.906 0.142 1 98.69 51 LEU B CA 1
ATOM 1684 C C . LEU B 1 51 ? 6.633 -14.211 -0.639 1 98.69 51 LEU B C 1
ATOM 1686 O O . LEU B 1 51 ? 5.547 -14.789 -0.724 1 98.69 51 LEU B O 1
ATOM 1690 N N . ALA B 1 52 ? 7.695 -14.688 -1.19 1 98.38 52 ALA B N 1
ATOM 1691 C CA . ALA B 1 52 ? 7.703 -15.93 -1.958 1 98.38 52 ALA B CA 1
ATOM 1692 C C . ALA B 1 52 ? 7.242 -17.109 -1.103 1 98.38 52 ALA B C 1
ATOM 1694 O O . ALA B 1 52 ? 6.441 -17.922 -1.55 1 98.38 52 ALA B O 1
ATOM 1695 N N . ALA B 1 53 ? 7.746 -17.172 0.111 1 98.5 53 ALA B N 1
ATOM 1696 C CA . ALA B 1 53 ? 7.379 -18.25 1.018 1 98.5 53 ALA B CA 1
ATOM 1697 C C . ALA B 1 53 ? 5.902 -18.172 1.392 1 98.5 53 ALA B C 1
ATOM 1699 O O . ALA B 1 53 ? 5.223 -19.203 1.465 1 98.5 53 ALA B O 1
ATOM 1700 N N . ILE B 1 54 ? 5.418 -17 1.652 1 98.56 54 ILE B N 1
ATOM 1701 C CA . ILE B 1 54 ? 4.02 -16.812 2.01 1 98.56 54 ILE B CA 1
ATOM 1702 C C . ILE B 1 54 ? 3.125 -17.234 0.85 1 98.56 54 ILE B C 1
ATOM 1704 O O . ILE B 1 54 ? 2.119 -17.922 1.054 1 98.56 54 ILE B O 1
ATOM 1708 N N . GLU B 1 55 ? 3.473 -16.812 -0.357 1 98.25 55 GLU B N 1
ATOM 1709 C CA . GLU B 1 55 ? 2.707 -17.188 -1.539 1 98.25 55 GLU B CA 1
ATOM 1710 C C . GLU B 1 55 ? 2.639 -18.719 -1.685 1 98.25 55 GLU B C 1
ATOM 1712 O O . GLU B 1 55 ? 1.599 -19.266 -2.053 1 98.25 55 GLU B O 1
ATOM 1717 N N . ARG B 1 56 ? 3.725 -19.344 -1.441 1 97.75 56 ARG B N 1
ATOM 1718 C CA . ARG B 1 56 ? 3.762 -20.797 -1.533 1 97.75 56 ARG B CA 1
ATOM 1719 C C . ARG B 1 56 ? 2.896 -21.438 -0.454 1 97.75 56 ARG B C 1
ATOM 1721 O O . ARG B 1 56 ? 2.26 -22.469 -0.69 1 97.75 56 ARG B O 1
ATOM 1728 N N . ALA B 1 57 ? 2.879 -20.875 0.672 1 97.62 57 ALA B N 1
ATOM 1729 C CA . ALA B 1 57 ? 2.115 -21.406 1.798 1 97.62 57 ALA B CA 1
ATOM 1730 C C . ALA B 1 57 ? 0.619 -21.172 1.602 1 97.62 57 ALA B C 1
ATOM 1732 O O . ALA B 1 57 ? -0.204 -21.906 2.156 1 97.62 57 ALA B O 1
ATOM 1733 N N . LEU B 1 58 ? 0.26 -20.141 0.845 1 97.44 58 LEU B N 1
ATOM 1734 C CA . LEU B 1 58 ? -1.138 -19.75 0.676 1 97.44 58 LEU B CA 1
ATOM 1735 C C . LEU B 1 58 ? -1.496 -19.641 -0.802 1 97.44 58 LEU B C 1
ATOM 1737 O O . LEU B 1 58 ? -1.87 -18.562 -1.274 1 97.44 58 LEU B O 1
ATOM 1741 N N . PRO B 1 59 ? -1.509 -20.688 -1.503 1 95.69 59 PRO B N 1
ATOM 1742 C CA . PRO B 1 59 ? -1.715 -20.625 -2.953 1 95.69 59 PRO B CA 1
ATOM 1743 C C . PRO B 1 59 ? -3.105 -20.125 -3.334 1 95.69 59 PRO B C 1
ATOM 1745 O O . PRO B 1 59 ? -3.307 -19.656 -4.457 1 95.69 59 PRO B O 1
ATOM 1748 N N . ALA B 1 60 ? -4.074 -20.203 -2.443 1 95.88 60 ALA B N 1
ATOM 1749 C CA . ALA B 1 60 ? -5.441 -19.797 -2.742 1 95.88 60 ALA B CA 1
ATOM 1750 C C . ALA B 1 60 ? -5.648 -18.312 -2.436 1 95.88 60 ALA B C 1
ATOM 1752 O O . ALA B 1 60 ? -6.766 -17.812 -2.537 1 95.88 60 ALA B O 1
ATOM 1753 N N . HIS B 1 61 ? -4.582 -17.609 -2.113 1 98.12 61 HIS B N 1
ATOM 1754 C CA . HIS B 1 61 ? -4.695 -16.234 -1.687 1 98.12 61 HIS B CA 1
ATOM 1755 C C . HIS B 1 61 ? -3.797 -15.32 -2.521 1 98.12 61 HIS B C 1
ATOM 1757 O O . HIS B 1 61 ? -2.799 -15.773 -3.086 1 98.12 61 HIS 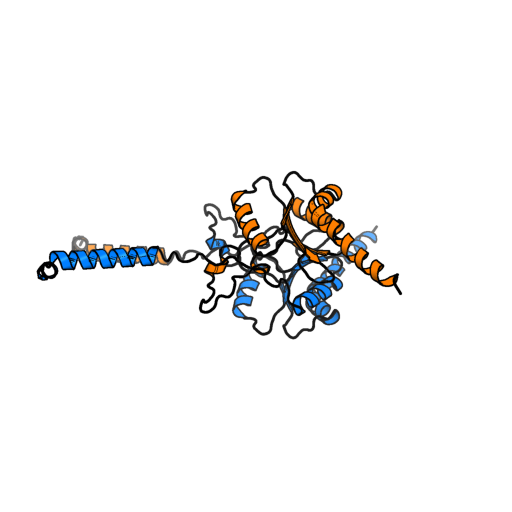B O 1
ATOM 1763 N N . ARG B 1 62 ? -4.223 -14.062 -2.678 1 98.5 62 ARG B N 1
ATOM 1764 C CA . ARG B 1 62 ? -3.344 -12.992 -3.141 1 98.5 62 ARG B CA 1
ATOM 1765 C C . ARG B 1 62 ? -2.557 -12.391 -1.981 1 98.5 62 ARG B C 1
ATOM 1767 O O . ARG B 1 62 ? -3.105 -12.172 -0.898 1 98.5 62 ARG B O 1
ATOM 1774 N N . ILE B 1 63 ? -1.347 -12.133 -2.227 1 98.88 63 ILE B N 1
ATOM 1775 C CA . ILE B 1 63 ? -0.531 -11.422 -1.252 1 98.88 63 ILE B CA 1
ATOM 1776 C C . ILE B 1 63 ? -0.147 -10.055 -1.808 1 98.88 63 ILE B C 1
ATOM 1778 O O . ILE B 1 63 ? 0.551 -9.961 -2.82 1 98.88 63 ILE B O 1
ATOM 1782 N N . HIS B 1 64 ? -0.588 -8.984 -1.208 1 98.94 64 HIS B N 1
ATOM 1783 C CA . HIS B 1 64 ? -0.243 -7.625 -1.6 1 98.94 64 HIS B CA 1
ATOM 1784 C C . HIS B 1 64 ? 0.856 -7.059 -0.708 1 98.94 64 HIS B C 1
ATOM 1786 O O . HIS 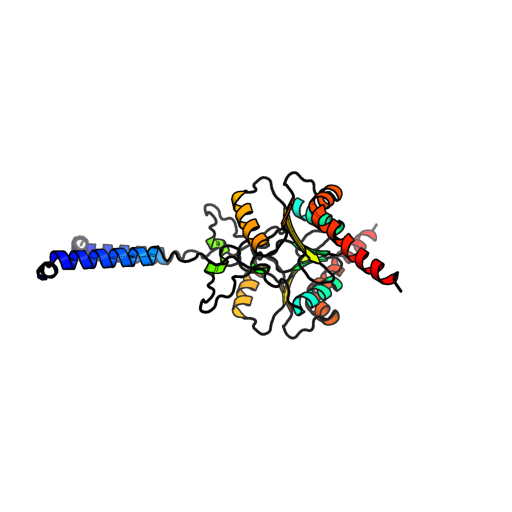B 1 64 ? 0.735 -7.074 0.52 1 98.94 64 HIS B O 1
ATOM 1792 N N . ALA B 1 65 ? 1.861 -6.543 -1.292 1 98.94 65 ALA B N 1
ATOM 1793 C CA . ALA B 1 65 ? 2.994 -6.027 -0.527 1 98.94 65 ALA B CA 1
ATOM 1794 C C . ALA B 1 65 ? 2.896 -4.516 -0.354 1 98.94 65 ALA B C 1
ATOM 1796 O O . ALA B 1 65 ? 2.41 -3.812 -1.243 1 98.94 65 ALA B O 1
ATOM 1797 N N . GLN B 1 66 ? 3.383 -4.035 0.807 1 98.81 66 GLN B N 1
ATOM 1798 C CA . GLN B 1 66 ? 3.574 -2.625 1.124 1 98.81 66 GLN B CA 1
ATOM 1799 C C . GLN B 1 66 ? 2.281 -1.837 0.926 1 98.81 66 GLN B C 1
ATOM 1801 O O . GLN B 1 66 ? 2.281 -0.789 0.276 1 98.81 66 GLN B O 1
ATOM 1806 N N . VAL B 1 67 ? 1.3 -2.32 1.504 1 98.88 67 VAL B N 1
ATOM 1807 C CA . VAL B 1 67 ? -0.042 -1.771 1.336 1 98.88 67 VAL B CA 1
ATOM 1808 C C . VAL B 1 67 ? -0.221 -0.556 2.242 1 98.88 67 VAL B C 1
ATOM 1810 O O . VAL B 1 67 ? 0.204 -0.569 3.4 1 98.88 67 VAL B O 1
ATOM 1813 N N . ALA B 1 68 ? -0.881 0.436 1.714 1 98.69 68 ALA B N 1
ATOM 1814 C CA . ALA B 1 68 ? -1.194 1.606 2.529 1 98.69 68 ALA B CA 1
ATOM 1815 C C . ALA B 1 68 ? -2.221 1.265 3.605 1 98.69 68 ALA B C 1
ATOM 1817 O O . ALA B 1 68 ? -3.281 0.71 3.309 1 98.69 68 ALA B O 1
ATOM 1818 N N . MET B 1 69 ? -1.964 1.612 4.809 1 98.12 69 MET B N 1
ATOM 1819 C CA . MET B 1 69 ? -2.947 1.397 5.867 1 98.12 69 MET B CA 1
ATOM 1820 C C . MET B 1 69 ? -4.223 2.189 5.594 1 98.12 69 MET B C 1
ATOM 1822 O O . MET B 1 69 ? -5.32 1.735 5.918 1 98.12 69 MET B O 1
ATOM 1826 N N . GLY B 1 70 ? -4.051 3.322 4.957 1 97.44 70 GLY B N 1
ATOM 1827 C CA . GLY B 1 70 ? -5.195 4.137 4.582 1 97.44 70 GLY B CA 1
ATOM 1828 C C . GLY B 1 70 ? -6.113 3.451 3.588 1 97.44 70 GLY B C 1
ATOM 1829 O O . GLY B 1 70 ? -7.234 3.906 3.355 1 97.44 70 GLY B O 1
ATOM 1830 N N . ALA B 1 71 ? -5.652 2.434 3.012 1 98.19 71 ALA B N 1
ATOM 1831 C CA . ALA B 1 71 ? -6.488 1.648 2.107 1 98.19 71 ALA B CA 1
ATOM 1832 C C . ALA B 1 71 ? -7.328 0.633 2.877 1 98.19 71 ALA B C 1
ATOM 1834 O O . ALA B 1 71 ? -8.266 0.053 2.328 1 98.19 71 ALA B O 1
ATOM 1835 N N . LEU B 1 72 ? -7.027 0.421 4.102 1 98.38 72 LEU B N 1
ATOM 1836 C CA . LEU B 1 72 ? -7.68 -0.612 4.898 1 98.38 72 LEU B CA 1
ATOM 1837 C C . LEU B 1 72 ? -8.555 0.011 5.98 1 98.38 72 LEU B C 1
ATOM 1839 O O . LEU B 1 72 ? -9.445 -0.653 6.527 1 98.38 72 LEU B O 1
ATOM 1843 N N . LEU B 1 73 ? -8.242 1.26 6.344 1 97.69 73 LEU B N 1
ATOM 1844 C CA . LEU B 1 73 ? -8.914 1.917 7.457 1 97.69 73 LEU B CA 1
ATOM 1845 C C . LEU B 1 73 ? -9.547 3.232 7.012 1 97.69 73 LEU B C 1
ATOM 1847 O O . LEU B 1 73 ? -9.078 3.857 6.059 1 97.69 73 LEU B O 1
ATOM 1851 N N . GLN B 1 74 ? -10.508 3.646 7.715 1 96.06 74 GLN B N 1
ATOM 1852 C CA . GLN B 1 74 ? -11.117 4.957 7.516 1 96.06 74 GLN B CA 1
ATOM 1853 C C . GLN B 1 74 ? -11.633 5.527 8.836 1 96.06 74 GLN B C 1
ATOM 1855 O O . GLN B 1 74 ? -11.828 4.793 9.805 1 96.06 74 GLN B O 1
ATOM 1860 N N . VAL B 1 75 ? -11.766 6.816 8.844 1 93.88 75 VAL B N 1
ATOM 1861 C CA . VAL B 1 75 ? -12.398 7.488 9.977 1 93.88 75 VAL B CA 1
ATOM 1862 C C . VAL B 1 75 ? -13.898 7.234 9.953 1 93.88 75 VAL B C 1
ATOM 1864 O O . VAL B 1 75 ? -14.555 7.43 8.922 1 93.88 75 VAL B O 1
ATOM 1867 N N . PRO B 1 76 ? -14.414 6.742 11.047 1 91.38 76 PRO B N 1
ATOM 1868 C CA . PRO B 1 76 ? -15.859 6.5 11.039 1 91.38 76 PRO B CA 1
ATOM 1869 C C . PRO B 1 76 ? -16.672 7.77 10.82 1 91.38 76 PRO B C 1
ATOM 1871 O O . PRO B 1 76 ? -16.297 8.844 11.289 1 91.38 76 PRO B O 1
ATOM 1874 N N . ARG B 1 77 ? -17.703 7.633 10.062 1 85.06 77 ARG B N 1
ATOM 1875 C CA . ARG B 1 77 ? -18.594 8.758 9.805 1 85.06 77 ARG B CA 1
ATOM 1876 C C . ARG B 1 77 ? -19.453 9.07 11.031 1 85.06 77 ARG B C 1
ATOM 1878 O O . ARG B 1 77 ? -20.062 8.172 11.609 1 85.06 77 ARG B O 1
ATOM 1885 N N . ARG B 1 78 ? -19.234 10.203 11.578 1 80.25 78 ARG B N 1
ATOM 1886 C CA . ARG B 1 78 ? -20.078 10.656 12.68 1 80.25 78 ARG B CA 1
ATOM 1887 C C . ARG B 1 78 ? -21.031 11.758 12.219 1 80.25 78 ARG B C 1
ATOM 1889 O O . ARG B 1 78 ? -20.656 12.609 11.406 1 80.25 78 ARG B O 1
ATOM 1896 N N . LEU B 1 79 ? -22.219 11.609 12.641 1 79.19 79 LEU B N 1
ATOM 1897 C CA . LEU B 1 79 ? -23.219 12.617 12.297 1 79.19 79 LEU B CA 1
ATOM 1898 C C . LEU B 1 79 ? -22.766 14 12.75 1 79.19 79 LEU B C 1
ATOM 1900 O O . LEU B 1 79 ? -22.328 14.18 13.891 1 79.19 79 LEU B O 1
ATOM 1904 N N . GLY B 1 80 ? -22.797 14.992 11.766 1 77.5 80 GLY B N 1
ATOM 1905 C CA . GLY B 1 80 ? -22.531 16.375 12.078 1 77.5 80 GLY B CA 1
ATOM 1906 C C . GLY B 1 80 ? -21.047 16.719 12.07 1 77.5 80 GLY B C 1
ATOM 1907 O O . GLY B 1 80 ? -20.672 17.859 12.305 1 77.5 80 GLY B O 1
ATOM 1908 N N . ARG B 1 81 ? -20.266 15.664 12.07 1 75.94 81 ARG B N 1
ATOM 1909 C CA . ARG B 1 81 ? -18.844 15.961 12.094 1 75.94 81 ARG B CA 1
ATOM 1910 C C . ARG B 1 81 ? -18.203 15.695 10.734 1 75.94 81 ARG B C 1
ATOM 1912 O O . ARG B 1 81 ? -18.344 14.602 10.172 1 75.94 81 ARG B O 1
ATOM 1919 N N . LYS B 1 82 ? -17.625 16.734 10.188 1 82.38 82 LYS B N 1
ATOM 1920 C CA . LYS B 1 82 ? -16.875 16.562 8.953 1 82.38 82 LYS B CA 1
ATOM 1921 C C . LYS B 1 82 ? -15.492 15.961 9.227 1 82.38 82 LYS B C 1
ATOM 1923 O O . LYS B 1 82 ? -14.805 16.375 10.156 1 82.38 82 LYS B O 1
ATOM 1928 N N . VAL B 1 83 ? -15.141 14.938 8.539 1 80 83 VAL B N 1
ATOM 1929 C CA . VAL B 1 83 ? -13.836 14.305 8.672 1 80 83 VAL B CA 1
ATOM 1930 C C . VAL B 1 83 ? -12.75 15.242 8.141 1 80 83 VAL B C 1
ATOM 1932 O O . VAL B 1 83 ? -12.875 15.781 7.043 1 80 83 VAL B O 1
ATOM 1935 N N . SER B 1 84 ? -11.805 15.461 8.977 1 82.19 84 SER B N 1
ATOM 1936 C CA . SER B 1 84 ? -10.664 16.281 8.57 1 82.19 84 SER B CA 1
ATOM 1937 C C . SER B 1 84 ? -9.461 15.406 8.227 1 82.19 84 SER B C 1
ATOM 1939 O O . SER B 1 84 ? -9.375 14.258 8.656 1 82.19 84 SER B O 1
ATOM 1941 N N . PRO B 1 85 ? -8.547 15.945 7.395 1 81.56 85 PRO B N 1
ATOM 1942 C CA . PRO B 1 85 ? -7.305 15.219 7.129 1 81.56 85 PRO B CA 1
ATOM 1943 C C . PRO B 1 85 ? -6.562 14.836 8.406 1 81.56 85 PRO B C 1
ATOM 1945 O O . PRO B 1 85 ? -5.91 13.789 8.453 1 81.56 85 PRO B O 1
ATOM 1948 N N . ALA B 1 86 ? -6.691 15.617 9.359 1 84.31 86 ALA B N 1
ATOM 1949 C CA . ALA B 1 86 ? -6.012 15.375 10.633 1 84.31 86 ALA 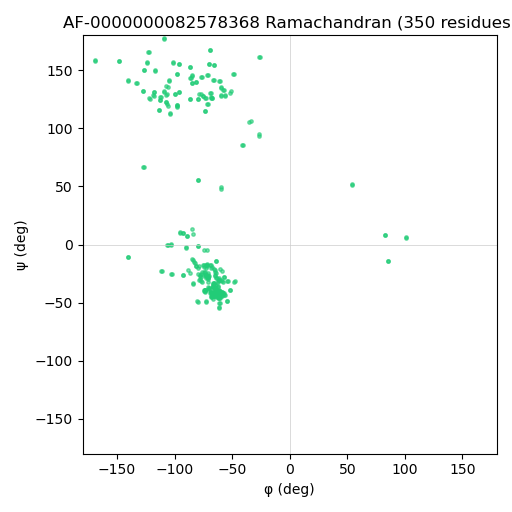B CA 1
ATOM 1950 C C . ALA B 1 86 ? -6.535 14.102 11.297 1 84.31 86 ALA B C 1
ATOM 1952 O O . ALA B 1 86 ? -5.801 13.422 12.016 1 84.31 86 ALA B O 1
ATOM 1953 N N . ASP B 1 87 ? -7.777 13.781 10.961 1 88 87 ASP B N 1
ATOM 1954 C CA . ASP B 1 87 ? -8.398 12.602 11.547 1 88 87 ASP B CA 1
ATOM 1955 C C . ASP B 1 87 ? -7.734 11.32 11.047 1 88 87 ASP B C 1
ATOM 1957 O O . ASP B 1 87 ? -7.824 10.273 11.688 1 88 87 ASP B O 1
ATOM 1961 N N . ARG B 1 88 ? -7.055 11.461 9.922 1 91.69 88 ARG B N 1
ATOM 1962 C CA . ARG B 1 88 ? -6.461 10.273 9.312 1 91.69 88 ARG B CA 1
ATOM 1963 C C . ARG B 1 88 ? -4.961 10.211 9.578 1 91.69 88 ARG B C 1
ATOM 1965 O O . ARG B 1 88 ? -4.293 9.25 9.188 1 91.69 88 ARG B O 1
ATOM 1972 N N . ASN B 1 89 ? -4.43 11.117 10.242 1 88.75 89 ASN B N 1
ATOM 1973 C CA . ASN B 1 89 ? -2.986 11.266 10.406 1 88.75 89 ASN B CA 1
ATOM 1974 C C . ASN B 1 89 ? -2.381 10.07 11.141 1 88.75 89 ASN B C 1
ATOM 1976 O O . ASN B 1 89 ? -1.226 9.711 10.898 1 88.75 89 ASN B O 1
ATOM 1980 N N . SER B 1 90 ? -3.162 9.484 11.961 1 89 90 SER B N 1
ATOM 1981 C CA . SER B 1 90 ? -2.641 8.398 12.773 1 89 90 SER B CA 1
ATOM 1982 C C . SER B 1 90 ? -2.322 7.172 11.93 1 89 90 SER B C 1
ATOM 1984 O O . SER B 1 90 ? -1.539 6.312 12.336 1 89 90 SER B O 1
ATOM 1986 N N . PHE B 1 91 ? -2.891 7.133 10.688 1 94.62 91 PHE B N 1
ATOM 1987 C CA . PHE B 1 91 ? -2.693 5.875 9.969 1 94.62 91 PHE B CA 1
ATOM 1988 C C . PHE B 1 91 ? -2.422 6.129 8.492 1 94.62 91 PHE B C 1
ATOM 1990 O O . PHE B 1 91 ? -1.971 5.23 7.777 1 94.62 91 PHE B O 1
ATOM 1997 N N . SER B 1 92 ? -2.59 7.32 7.992 1 94.88 92 SER B N 1
ATOM 1998 C CA . SER B 1 92 ? -2.592 7.574 6.555 1 94.88 92 SER B CA 1
ATOM 1999 C C . SER B 1 92 ? -1.191 7.438 5.965 1 94.88 92 SER B C 1
ATOM 2001 O O . SER B 1 92 ? -1.033 7.277 4.754 1 94.88 92 SER B O 1
ATOM 2003 N N . GLN B 1 93 ? -0.163 7.477 6.816 1 94.88 93 GLN B N 1
ATOM 2004 C CA . GLN B 1 93 ? 1.206 7.375 6.324 1 94.88 93 GLN B CA 1
ATOM 2005 C C . GLN B 1 93 ? 1.801 6.004 6.625 1 94.88 93 GLN B C 1
ATOM 2007 O O . GLN B 1 93 ? 2.971 5.75 6.332 1 94.88 93 GLN B O 1
ATOM 2012 N N . LYS B 1 94 ? 1.092 5.16 7.23 1 96 94 LYS B N 1
ATOM 2013 C CA . LYS B 1 94 ? 1.61 3.861 7.645 1 96 94 LYS B CA 1
ATOM 2014 C C . LYS B 1 94 ? 1.472 2.832 6.523 1 96 94 LYS B C 1
ATOM 2016 O O . LYS B 1 94 ? 0.574 2.936 5.688 1 96 94 LYS B O 1
ATOM 2021 N N . ILE B 1 95 ? 2.383 1.864 6.574 1 97.44 95 ILE B N 1
ATOM 2022 C CA . ILE B 1 95 ? 2.488 0.866 5.516 1 97.44 95 ILE B CA 1
ATOM 2023 C C . ILE B 1 95 ? 2.447 -0.535 6.121 1 97.44 95 ILE B C 1
ATOM 2025 O O . ILE B 1 95 ? 3.117 -0.807 7.121 1 97.44 95 ILE B O 1
ATOM 2029 N N . ILE B 1 96 ? 1.654 -1.349 5.566 1 97.88 96 ILE B N 1
ATOM 2030 C CA . ILE B 1 96 ? 1.56 -2.752 5.957 1 97.88 96 ILE B CA 1
ATOM 2031 C C . ILE B 1 96 ? 2.426 -3.604 5.035 1 97.88 96 ILE B C 1
ATOM 2033 O O . ILE B 1 96 ? 2.324 -3.504 3.809 1 97.88 96 ILE B O 1
ATOM 2037 N N . ASP B 1 97 ? 3.254 -4.484 5.609 1 98.19 97 ASP B N 1
ATOM 2038 C CA . ASP B 1 97 ? 4.188 -5.266 4.805 1 98.19 97 ASP B CA 1
ATOM 2039 C C . ASP B 1 97 ? 3.441 -6.16 3.816 1 98.19 97 ASP B C 1
ATOM 2041 O O . ASP B 1 97 ? 3.676 -6.086 2.607 1 98.19 97 ASP B O 1
ATOM 2045 N N . PHE B 1 98 ? 2.512 -6.984 4.309 1 98.88 98 PHE B N 1
ATOM 2046 C CA . PHE B 1 98 ? 1.762 -7.867 3.422 1 98.88 98 PHE B CA 1
ATOM 2047 C C . PHE B 1 98 ? 0.302 -7.953 3.854 1 98.88 98 PHE B C 1
ATOM 2049 O O . PHE B 1 98 ? 0.004 -7.996 5.047 1 98.88 98 PHE B O 1
ATOM 2056 N N . VAL B 1 99 ? -0.59 -7.98 2.928 1 98.88 99 VAL B N 1
ATOM 2057 C CA . VAL B 1 99 ? -2.021 -8.188 3.121 1 98.88 99 VAL B CA 1
ATOM 2058 C C . VAL B 1 99 ? -2.457 -9.469 2.404 1 98.88 99 VAL B C 1
ATOM 2060 O O . VAL B 1 99 ? -2.143 -9.664 1.229 1 98.88 99 VAL B O 1
ATOM 2063 N N . VAL B 1 100 ? -3.109 -10.312 3.096 1 98.81 100 VAL B N 1
ATOM 2064 C CA . VAL B 1 100 ? -3.568 -11.586 2.561 1 98.81 100 VAL B CA 1
ATOM 2065 C C . VAL B 1 100 ? -5.031 -11.477 2.139 1 98.81 100 VAL B C 1
ATOM 2067 O O . VAL B 1 100 ? -5.906 -11.234 2.973 1 98.81 100 VAL B O 1
ATOM 2070 N N . GLN B 1 101 ? -5.273 -11.672 0.916 1 98.69 101 GLN B N 1
ATOM 2071 C CA . GLN B 1 101 ? -6.617 -11.57 0.358 1 98.69 101 GLN B CA 1
ATOM 2072 C C . GLN B 1 101 ? -7.078 -12.898 -0.222 1 98.69 101 GLN B C 1
ATOM 2074 O O . GLN B 1 101 ? -6.371 -13.516 -1.025 1 98.69 101 GLN B O 1
ATOM 2079 N N . ASP B 1 102 ? -8.234 -13.305 0.113 1 97.38 102 ASP B N 1
ATOM 2080 C CA . ASP B 1 102 ? -8.82 -14.516 -0.463 1 97.38 102 ASP B CA 1
ATOM 2081 C C . ASP B 1 102 ? -9.133 -14.32 -1.943 1 97.38 102 ASP B C 1
ATOM 2083 O O . ASP B 1 102 ? -9.844 -13.383 -2.312 1 97.38 102 ASP B O 1
ATOM 2087 N N . ARG B 1 103 ? -8.641 -15.195 -2.783 1 96.25 103 ARG B N 1
ATOM 2088 C CA . ARG B 1 103 ? -8.797 -15.031 -4.227 1 96.25 103 ARG B CA 1
ATOM 2089 C C . ARG B 1 103 ? -10.258 -15.172 -4.637 1 96.25 103 ARG B C 1
ATOM 2091 O O . ARG B 1 103 ? -10.719 -14.508 -5.57 1 96.25 103 ARG B O 1
ATOM 2098 N N . GLU B 1 104 ? -10.93 -15.945 -3.994 1 94.19 104 GLU B N 1
ATOM 2099 C CA . GLU B 1 104 ? -12.305 -16.25 -4.383 1 94.19 104 GLU B CA 1
ATOM 2100 C C . GLU B 1 104 ? -13.266 -15.164 -3.918 1 94.19 104 GLU B C 1
ATOM 2102 O O . GLU B 1 104 ? -14.047 -14.641 -4.711 1 94.19 104 GLU B O 1
ATOM 2107 N N . THR B 1 105 ? -13.195 -14.773 -2.684 1 94.69 105 THR B N 1
ATOM 2108 C CA . THR B 1 105 ? -14.164 -13.852 -2.117 1 94.69 105 THR B CA 1
ATOM 2109 C C . THR B 1 105 ? -13.68 -12.406 -2.238 1 94.69 105 THR B C 1
ATOM 2111 O O . THR B 1 105 ? -14.477 -11.469 -2.174 1 94.69 105 THR B O 1
ATOM 2114 N N . GLY B 1 106 ? -12.414 -12.203 -2.293 1 96.62 106 GLY B N 1
ATOM 2115 C CA . GLY B 1 106 ? -11.852 -10.867 -2.293 1 96.62 106 GLY B CA 1
ATOM 2116 C C . GLY B 1 106 ? -11.711 -10.273 -0.901 1 96.62 106 GLY B C 1
ATOM 2117 O O . GLY B 1 106 ? -11.32 -9.117 -0.748 1 96.62 106 GLY B O 1
ATOM 2118 N N . THR B 1 107 ? -11.945 -11.055 0.115 1 96.25 107 THR B N 1
ATOM 2119 C CA . THR B 1 107 ? -11.891 -10.578 1.491 1 96.25 107 THR B CA 1
ATOM 2120 C C . THR B 1 107 ? -10.461 -10.617 2.023 1 96.25 107 THR B C 1
ATOM 2122 O O . THR B 1 107 ? -9.672 -11.484 1.641 1 96.25 107 THR B O 1
ATOM 2125 N N . ILE B 1 108 ? -10.164 -9.617 2.869 1 98.5 108 ILE B N 1
ATOM 2126 C CA . ILE B 1 108 ? -8.875 -9.625 3.553 1 98.5 108 ILE B CA 1
ATOM 2127 C C . ILE B 1 108 ? -8.922 -10.578 4.742 1 98.5 108 ILE B C 1
ATOM 2129 O O . ILE B 1 108 ? -9.758 -10.43 5.637 1 98.5 108 ILE B O 1
ATOM 2133 N N . VAL B 1 109 ? -7.98 -11.516 4.75 1 97.31 109 VAL B N 1
ATOM 2134 C CA . VAL B 1 109 ? -8.055 -12.562 5.766 1 97.31 109 VAL B CA 1
ATOM 2135 C C . VAL B 1 109 ? -7.055 -12.273 6.879 1 97.31 109 VAL B C 1
ATOM 2137 O O . VAL B 1 109 ? -7.238 -12.703 8.016 1 97.31 109 VAL B O 1
ATOM 2140 N N . ALA B 1 110 ? -6.02 -11.555 6.582 1 98.19 110 ALA B N 1
ATOM 2141 C CA . ALA B 1 110 ? -5.016 -11.227 7.594 1 98.19 110 ALA B CA 1
ATOM 2142 C C . ALA B 1 110 ? -4.047 -10.164 7.082 1 98.19 110 ALA B C 1
ATOM 2144 O O . ALA B 1 110 ? -3.953 -9.93 5.875 1 98.19 110 ALA B O 1
ATOM 2145 N N . LEU B 1 111 ? -3.42 -9.5 7.965 1 98.56 111 LEU B N 1
ATOM 2146 C CA . LEU B 1 111 ? -2.24 -8.672 7.75 1 98.56 111 LEU B CA 1
ATOM 2147 C C . LEU B 1 111 ? -0.985 -9.367 8.273 1 98.56 111 LEU B C 1
ATOM 2149 O O . LEU B 1 111 ? -1.016 -10 9.336 1 98.56 111 LEU B O 1
ATOM 2153 N N . ILE B 1 112 ? 0.08 -9.234 7.57 1 98.38 112 ILE B N 1
ATOM 2154 C CA . ILE B 1 112 ? 1.337 -9.828 8.008 1 98.38 112 ILE B CA 1
ATOM 2155 C C . ILE B 1 112 ? 2.402 -8.742 8.148 1 98.38 112 ILE B C 1
ATOM 2157 O O . ILE B 1 112 ? 2.627 -7.965 7.219 1 98.38 112 ILE B O 1
ATOM 2161 N N . GLU B 1 113 ? 2.992 -8.68 9.273 1 97 113 GLU B N 1
ATOM 2162 C CA . GLU B 1 113 ? 4.105 -7.773 9.547 1 97 113 GLU B CA 1
ATOM 2163 C C . GLU B 1 113 ? 5.402 -8.539 9.758 1 97 113 GLU B C 1
ATOM 2165 O O . GLU B 1 113 ? 5.453 -9.477 10.555 1 97 113 GLU B O 1
ATOM 2170 N N . VAL B 1 114 ? 6.406 -8.156 9.023 1 96.44 114 VAL B N 1
ATOM 2171 C CA . VAL B 1 114 ? 7.723 -8.773 9.141 1 96.44 114 VAL B CA 1
ATOM 2172 C C . VAL B 1 114 ? 8.664 -7.855 9.906 1 96.44 114 VAL B C 1
ATOM 2174 O O . VAL B 1 114 ? 9.055 -6.797 9.406 1 96.44 114 VAL B O 1
ATOM 2177 N N . ASP B 1 115 ? 9.047 -8.266 11.078 1 93.31 115 ASP B N 1
ATOM 2178 C CA . ASP B 1 115 ? 9.891 -7.441 11.938 1 93.31 115 ASP B CA 1
ATOM 2179 C C . ASP B 1 115 ? 11.336 -7.449 11.461 1 93.31 115 ASP B C 1
ATOM 2181 O O . ASP B 1 115 ? 11.812 -8.445 10.906 1 93.31 115 ASP B O 1
ATOM 2185 N N . ASP B 1 116 ? 11.867 -6.285 11.648 1 88.44 116 ASP B N 1
ATOM 2186 C CA . ASP B 1 116 ? 13.32 -6.227 11.531 1 88.44 116 ASP B CA 1
ATOM 2187 C C . ASP B 1 116 ? 13.977 -6.016 12.898 1 88.44 116 ASP B C 1
ATOM 2189 O O . ASP B 1 116 ? 13.289 -5.98 13.922 1 88.44 116 ASP B O 1
ATOM 2193 N N . TYR B 1 117 ? 15.297 -6.008 12.922 1 84.5 117 TYR B N 1
ATOM 2194 C CA . TYR B 1 117 ? 16.016 -5.945 14.195 1 84.5 117 TYR B CA 1
ATOM 2195 C C . TYR B 1 117 ? 15.891 -4.562 14.82 1 84.5 117 TYR B C 1
ATOM 2197 O O . TYR B 1 117 ? 16.109 -4.398 16.031 1 84.5 117 TYR B O 1
ATOM 2205 N N . THR B 1 118 ? 15.531 -3.521 14.102 1 80.56 118 THR B N 1
ATOM 2206 C CA . THR B 1 118 ? 15.398 -2.158 14.609 1 80.56 118 THR B CA 1
ATOM 2207 C C . THR B 1 118 ? 13.953 -1.86 14.984 1 80.56 118 THR B C 1
ATOM 2209 O O . THR B 1 118 ? 13.617 -0.726 15.328 1 80.56 118 THR B O 1
ATOM 2212 N N . HIS B 1 119 ? 13.141 -2.871 15.016 1 74.5 119 HIS B N 1
ATOM 2213 C CA . HIS B 1 119 ? 11.711 -2.686 15.25 1 74.5 119 HIS B CA 1
ATOM 2214 C C . HIS B 1 119 ? 11.461 -2.008 16.594 1 74.5 119 HIS B C 1
ATOM 2216 O O . HIS B 1 119 ? 12.203 -2.217 17.547 1 74.5 119 HIS B O 1
ATOM 2222 N N . ASN B 1 120 ? 10.508 -0.97 16.547 1 75 120 ASN B N 1
ATOM 2223 C CA . ASN B 1 120 ? 10.055 -0.257 17.734 1 75 120 ASN B CA 1
ATOM 2224 C C . ASN B 1 120 ? 8.734 -0.818 18.25 1 75 120 ASN B C 1
ATOM 2226 O O . ASN B 1 120 ? 7.684 -0.633 17.625 1 75 120 ASN B O 1
ATOM 2230 N N . ALA B 1 121 ? 8.68 -1.294 19.438 1 76.25 121 ALA B N 1
ATOM 2231 C CA . ALA B 1 121 ? 7.555 -2.02 20 1 76.25 121 ALA B CA 1
ATOM 2232 C C . ALA B 1 121 ? 6.371 -1.089 20.25 1 76.25 121 ALA B C 1
ATOM 2234 O O . ALA B 1 121 ? 5.215 -1.476 20.047 1 76.25 121 ALA B O 1
ATOM 2235 N N . ALA B 1 122 ? 6.645 0.084 20.641 1 75.25 122 ALA B N 1
ATOM 2236 C CA . ALA B 1 122 ? 5.559 1.011 20.938 1 75.25 122 ALA B CA 1
ATOM 2237 C C . ALA B 1 122 ? 4.805 1.401 19.672 1 75.25 122 ALA B C 1
ATOM 2239 O O . ALA B 1 122 ? 3.57 1.455 19.672 1 75.25 122 ALA B O 1
ATOM 2240 N N . THR B 1 123 ? 5.512 1.697 18.656 1 77.94 123 THR B N 1
ATOM 2241 C CA . THR B 1 123 ? 4.898 2.027 17.359 1 77.94 123 THR B CA 1
ATOM 2242 C C . THR B 1 123 ? 4.094 0.846 16.828 1 77.94 123 THR B C 1
ATOM 2244 O O . THR B 1 123 ? 2.994 1.026 16.297 1 77.94 123 THR B O 1
ATOM 2247 N N . ASP B 1 124 ? 4.52 -0.243 17.156 1 83.38 124 ASP B N 1
ATOM 2248 C CA . ASP B 1 124 ? 3.848 -1.459 16.703 1 83.38 124 ASP B CA 1
ATOM 2249 C C . ASP B 1 124 ? 2.535 -1.673 17.453 1 83.38 124 ASP B C 1
ATOM 2251 O O . ASP B 1 124 ? 1.524 -2.041 16.844 1 83.38 124 ASP B O 1
ATOM 2255 N N . ALA B 1 125 ? 2.65 -1.359 18.688 1 86.12 125 ALA B N 1
ATOM 2256 C CA . ALA B 1 125 ? 1.46 -1.56 19.516 1 86.12 125 ALA B CA 1
ATOM 2257 C C . ALA B 1 125 ? 0.32 -0.654 19.047 1 86.12 125 ALA B C 1
ATOM 2259 O O . ALA B 1 125 ? -0.834 -1.084 18.984 1 86.12 125 ALA B O 1
ATOM 2260 N N . LYS B 1 126 ? 0.623 0.541 18.766 1 88.44 126 LYS B N 1
ATOM 2261 C CA . LYS B 1 126 ? -0.388 1.482 18.297 1 88.44 126 LYS B CA 1
ATOM 2262 C C . LYS B 1 126 ? -0.978 1.032 16.953 1 88.44 126 LYS B C 1
ATOM 2264 O O . LYS B 1 126 ? -2.195 1.081 16.766 1 88.44 126 LYS B O 1
ATOM 2269 N N . ARG B 1 127 ? -0.128 0.584 16.125 1 91 127 ARG B N 1
ATOM 2270 C CA . ARG B 1 127 ? -0.573 0.107 14.812 1 91 127 ARG B CA 1
ATOM 2271 C C . ARG B 1 127 ? -1.461 -1.125 14.961 1 91 127 ARG B C 1
ATOM 2273 O O . ARG B 1 127 ? -2.529 -1.2 14.344 1 91 127 ARG B O 1
ATOM 2280 N N . ASP B 1 128 ? -1.054 -1.964 15.805 1 90.75 128 ASP B N 1
ATOM 2281 C CA . ASP B 1 128 ? -1.806 -3.195 16.031 1 90.75 128 ASP B CA 1
ATOM 2282 C C . ASP B 1 128 ? -3.178 -2.896 16.625 1 90.75 128 ASP B C 1
ATOM 2284 O O . ASP B 1 128 ? -4.172 -3.533 16.266 1 90.75 128 ASP B O 1
ATOM 2288 N N . ALA B 1 129 ? -3.18 -1.971 17.516 1 92.25 129 ALA B N 1
ATOM 2289 C CA . ALA B 1 129 ? -4.445 -1.595 18.141 1 92.25 129 ALA B CA 1
ATOM 2290 C C . ALA B 1 129 ? -5.438 -1.077 17.094 1 92.25 129 ALA B C 1
ATOM 2292 O O . ALA B 1 129 ? -6.621 -1.424 17.141 1 92.25 129 ALA B O 1
ATOM 2293 N N . MET B 1 130 ? -4.977 -0.337 16.172 1 94.5 130 MET B N 1
ATOM 2294 C CA . MET B 1 130 ? -5.844 0.219 15.133 1 94.5 130 MET B CA 1
ATOM 2295 C C . MET B 1 130 ? -6.379 -0.881 14.219 1 94.5 130 MET B C 1
ATOM 2297 O O . MET B 1 130 ? -7.582 -0.938 13.953 1 94.5 130 MET B O 1
ATOM 2301 N N . THR B 1 131 ? -5.496 -1.788 13.812 1 96.75 131 THR B N 1
ATOM 2302 C CA . THR B 1 131 ? -5.922 -2.82 12.875 1 96.75 131 THR B CA 1
ATOM 2303 C C . THR B 1 131 ? -6.801 -3.855 13.57 1 96.75 131 THR B C 1
ATOM 2305 O O . THR B 1 131 ? -7.801 -4.305 13.008 1 96.75 131 THR B O 1
ATOM 2308 N N . SER B 1 132 ? -6.41 -4.184 14.789 1 96.25 132 SER B N 1
ATOM 2309 C CA . SER B 1 132 ? -7.246 -5.109 15.547 1 96.25 132 SER B CA 1
ATOM 2310 C C . SER B 1 132 ? -8.617 -4.5 15.844 1 96.25 132 SER B C 1
ATOM 2312 O O . SER B 1 132 ? -9.641 -5.18 15.734 1 96.25 132 SER B O 1
ATOM 2314 N N . GLY B 1 133 ? -8.578 -3.27 16.25 1 95.62 133 GLY B N 1
ATOM 2315 C CA . GLY B 1 133 ? -9.82 -2.57 16.516 1 95.62 133 GLY B CA 1
ATOM 2316 C C . GLY B 1 133 ? -10.75 -2.525 15.312 1 95.62 133 GLY B C 1
ATOM 2317 O O . GLY B 1 133 ? -11.969 -2.473 15.461 1 95.62 133 GLY B O 1
ATOM 2318 N N . ALA B 1 134 ? -10.188 -2.566 14.18 1 97.12 134 ALA B N 1
ATOM 2319 C CA . ALA B 1 134 ? -10.961 -2.523 12.938 1 97.12 134 ALA B CA 1
ATOM 2320 C C . ALA B 1 134 ? -11.344 -3.928 12.484 1 97.12 134 ALA B C 1
ATOM 2322 O O . ALA B 1 134 ? -11.945 -4.098 11.422 1 97.12 134 ALA B O 1
ATOM 2323 N N . GLY B 1 135 ? -10.891 -4.98 13.211 1 96.81 135 GLY B N 1
ATOM 2324 C CA . GLY B 1 135 ? -11.336 -6.34 12.945 1 96.81 135 GLY B CA 1
ATOM 2325 C C . GLY B 1 135 ? -10.328 -7.152 12.156 1 96.81 135 GLY B C 1
ATOM 2326 O O . GLY B 1 135 ? -10.602 -8.289 11.773 1 96.81 135 GLY B O 1
ATOM 2327 N N . TYR B 1 136 ? -9.188 -6.609 11.93 1 97.5 136 TYR B N 1
ATOM 2328 C CA . TYR B 1 136 ? -8.18 -7.348 11.164 1 97.5 136 TYR B CA 1
ATOM 2329 C C . TYR B 1 136 ? -7.359 -8.25 12.086 1 97.5 136 TYR B C 1
ATOM 2331 O O . TYR B 1 136 ? -7.062 -7.883 13.219 1 97.5 136 TYR B O 1
ATOM 2339 N N . THR B 1 137 ? -7 -9.406 11.602 1 96.25 137 THR B N 1
ATOM 2340 C CA . THR B 1 137 ? -5.992 -10.266 12.219 1 96.25 137 THR B CA 1
ATOM 2341 C C . THR B 1 137 ? -4.594 -9.891 11.734 1 96.25 137 THR B C 1
ATOM 2343 O O . THR B 1 137 ? -4.344 -9.844 10.523 1 96.25 137 THR B O 1
ATOM 2346 N N . THR B 1 138 ? -3.748 -9.625 12.695 1 96.69 138 THR B N 1
ATOM 2347 C CA . THR B 1 138 ? -2.375 -9.289 12.336 1 96.69 138 THR B CA 1
ATOM 2348 C C . THR B 1 138 ? -1.414 -10.383 12.805 1 96.69 138 THR B C 1
ATOM 2350 O O . THR B 1 138 ? -1.435 -10.773 13.977 1 96.69 138 THR B O 1
ATOM 2353 N N . ILE B 1 139 ? -0.666 -10.891 11.898 1 96.75 139 ILE B N 1
ATOM 2354 C CA . ILE B 1 139 ? 0.376 -11.867 12.18 1 96.75 139 ILE B CA 1
ATOM 2355 C C . ILE B 1 139 ? 1.75 -11.219 12.047 1 96.75 139 ILE B C 1
ATOM 2357 O O . ILE B 1 139 ? 2.053 -10.586 11.031 1 96.75 139 ILE B O 1
ATOM 2361 N N . ARG B 1 140 ? 2.545 -11.398 13.078 1 95.31 140 ARG B N 1
ATOM 2362 C CA . ARG B 1 140 ? 3.895 -10.844 13.07 1 95.31 140 ARG B CA 1
ATOM 2363 C C . ARG B 1 140 ? 4.941 -11.945 12.938 1 95.31 140 ARG B C 1
ATOM 2365 O O . ARG B 1 140 ? 4.859 -12.969 13.617 1 95.31 140 ARG B O 1
ATOM 2372 N N . ILE B 1 141 ? 5.836 -11.719 12.039 1 96.5 141 ILE B N 1
ATOM 2373 C CA . ILE B 1 141 ? 6.961 -12.625 11.859 1 96.5 141 ILE B CA 1
ATOM 2374 C C . ILE B 1 141 ? 8.242 -11.984 12.383 1 96.5 141 ILE B C 1
ATOM 2376 O O . ILE B 1 141 ? 8.672 -10.945 11.883 1 96.5 141 ILE B O 1
ATOM 2380 N N . ALA B 1 142 ? 8.859 -12.617 13.281 1 94.75 142 ALA B N 1
ATOM 2381 C CA . ALA B 1 142 ? 10 -12.062 14.008 1 94.75 142 ALA B CA 1
ATOM 2382 C C . ALA B 1 142 ? 11.227 -11.938 13.102 1 94.75 142 ALA B C 1
ATOM 2384 O O . ALA B 1 142 ? 11.383 -12.719 12.156 1 94.75 142 ALA B O 1
ATOM 2385 N N . ALA B 1 143 ? 12.086 -11.016 13.5 1 94.62 143 ALA B N 1
ATOM 2386 C CA . ALA B 1 143 ? 13.289 -10.719 12.727 1 94.62 143 ALA B CA 1
ATOM 2387 C C . ALA B 1 143 ? 14.164 -11.961 12.578 1 94.62 143 ALA B C 1
ATOM 2389 O O . ALA B 1 143 ? 14.766 -12.18 11.523 1 94.62 143 ALA B O 1
ATOM 2390 N N . LYS B 1 144 ? 14.164 -12.82 13.516 1 94.81 144 LYS B N 1
ATOM 2391 C CA . LYS B 1 144 ? 15.055 -13.977 13.539 1 94.81 144 LYS B CA 1
ATOM 2392 C C . LYS B 1 144 ? 14.484 -15.117 12.695 1 94.81 144 LYS B C 1
ATOM 2394 O O . LYS B 1 144 ? 15.195 -16.078 12.398 1 94.81 144 LYS B O 1
ATOM 2399 N N . THR B 1 145 ? 13.281 -15.047 12.367 1 96.62 145 THR B N 1
ATOM 2400 C CA . THR B 1 145 ? 12.641 -16.125 11.617 1 96.62 145 THR B CA 1
ATOM 2401 C C . THR B 1 145 ? 13.133 -16.141 10.172 1 96.62 145 THR B C 1
ATOM 2403 O O . THR B 1 145 ? 12.938 -15.172 9.43 1 96.62 145 THR B O 1
ATOM 2406 N N . LYS B 1 146 ? 13.734 -17.281 9.742 1 97.31 146 LYS B N 1
ATOM 2407 C CA . LYS B 1 146 ? 14.188 -17.438 8.367 1 97.31 146 LYS B CA 1
ATOM 2408 C C . LYS B 1 146 ? 13.016 -17.578 7.406 1 97.31 146 LYS B C 1
ATOM 2410 O O . LYS B 1 146 ? 12.008 -18.219 7.746 1 97.31 146 LYS B O 1
ATOM 2415 N N . PRO B 1 147 ? 13.156 -17.062 6.23 1 97.75 147 PRO B N 1
ATOM 2416 C CA . PRO B 1 147 ? 12.047 -17.109 5.27 1 97.75 147 PRO B CA 1
ATOM 2417 C C . PRO B 1 147 ? 11.922 -18.469 4.582 1 97.75 147 PRO B C 1
ATOM 2419 O O . PRO B 1 147 ? 11.875 -18.547 3.35 1 97.75 147 PRO B O 1
ATOM 2422 N N . THR B 1 148 ? 11.812 -19.484 5.305 1 98.06 148 THR B N 1
ATOM 2423 C CA . THR B 1 148 ? 11.57 -20.828 4.77 1 98.06 148 THR B CA 1
ATOM 2424 C C . THR B 1 148 ? 10.078 -21.156 4.805 1 98.06 148 THR B C 1
ATOM 2426 O O . THR B 1 148 ? 9.328 -20.594 5.602 1 98.06 148 THR B O 1
ATOM 2429 N N . LEU B 1 149 ? 9.766 -22.062 3.9 1 97.75 149 LEU B N 1
ATOM 2430 C CA . LEU B 1 149 ? 8.367 -22.484 3.846 1 97.75 149 LEU B CA 1
ATOM 2431 C C . LEU B 1 149 ? 7.91 -23.016 5.195 1 97.75 149 LEU B C 1
ATOM 2433 O O . LEU B 1 149 ? 6.809 -22.703 5.652 1 97.75 149 LEU B O 1
ATOM 2437 N N . ALA B 1 150 ? 8.656 -23.781 5.859 1 97.62 150 ALA B N 1
ATOM 2438 C CA . ALA B 1 150 ? 8.312 -24.391 7.148 1 97.62 150 ALA B CA 1
ATOM 2439 C C . ALA B 1 150 ? 8.062 -23.312 8.203 1 97.62 150 ALA B C 1
ATOM 2441 O O . ALA B 1 150 ? 7.043 -23.344 8.898 1 97.62 150 ALA B O 1
ATOM 2442 N N . ASN B 1 151 ? 8.977 -22.359 8.336 1 98 151 ASN B N 1
ATOM 2443 C CA . ASN B 1 151 ? 8.844 -21.281 9.312 1 98 151 ASN B CA 1
ATOM 2444 C C . ASN B 1 151 ? 7.609 -20.438 9.039 1 98 151 ASN B C 1
ATOM 2446 O O . ASN B 1 151 ? 6.891 -20.062 9.969 1 98 151 ASN B O 1
ATOM 2450 N N . VAL B 1 152 ? 7.398 -20.109 7.793 1 97.88 152 VAL B N 1
ATOM 2451 C CA . VAL B 1 152 ? 6.27 -19.281 7.398 1 97.88 152 VAL B CA 1
ATOM 2452 C C . VAL B 1 152 ? 4.961 -20.016 7.664 1 97.88 152 VAL B C 1
ATOM 2454 O O . VAL B 1 152 ? 4 -19.422 8.172 1 97.88 152 VAL B O 1
ATOM 2457 N N . ARG B 1 153 ? 4.863 -21.281 7.34 1 97.12 153 ARG B N 1
ATOM 2458 C CA . ARG B 1 153 ? 3.664 -22.062 7.621 1 97.12 153 ARG B CA 1
ATOM 2459 C C . ARG B 1 153 ? 3.355 -22.078 9.117 1 97.12 153 ARG B C 1
ATOM 2461 O O . ARG B 1 153 ? 2.191 -21.984 9.516 1 97.12 153 ARG B O 1
ATOM 2468 N N . GLU B 1 154 ? 4.383 -22.219 9.859 1 96.94 154 GLU B N 1
ATOM 2469 C CA . GLU B 1 154 ? 4.195 -22.172 11.305 1 96.94 154 GLU B CA 1
ATOM 2470 C C . GLU B 1 154 ? 3.627 -20.828 11.75 1 96.94 154 GLU B C 1
ATOM 2472 O O . GLU B 1 154 ? 2.688 -20.781 12.547 1 96.94 154 GLU B O 1
ATOM 2477 N N . ALA B 1 155 ? 4.188 -19.781 11.242 1 96.38 155 ALA B N 1
ATOM 2478 C CA . ALA B 1 155 ? 3.734 -18.422 11.578 1 96.38 155 ALA B CA 1
ATOM 2479 C C . ALA B 1 155 ? 2.289 -18.203 11.141 1 96.38 155 ALA B C 1
ATOM 2481 O O . ALA B 1 155 ? 1.533 -17.5 11.805 1 96.38 155 ALA B O 1
ATOM 2482 N N . LEU B 1 156 ? 1.902 -18.781 10.023 1 96.81 156 LEU B N 1
ATOM 2483 C CA . LEU B 1 156 ? 0.59 -18.562 9.43 1 96.81 156 LEU B CA 1
ATOM 2484 C C . LEU B 1 156 ? -0.407 -19.609 9.891 1 96.81 156 LEU B C 1
ATOM 2486 O O . LEU B 1 156 ? -1.526 -19.688 9.383 1 96.81 156 LEU B O 1
ATOM 2490 N N . ALA B 1 157 ? -0.093 -20.438 10.867 1 93 157 ALA B N 1
ATOM 2491 C CA . ALA B 1 157 ? -0.91 -21.547 11.359 1 93 157 ALA B CA 1
ATOM 2492 C C . ALA B 1 157 ? -2.324 -21.078 11.688 1 93 157 ALA B C 1
ATOM 2494 O O . ALA B 1 157 ? -3.301 -21.766 11.375 1 93 157 ALA B O 1
ATOM 2495 N N . PRO B 1 158 ? -2.508 -19.938 12.25 1 87.25 158 PRO B N 1
ATOM 2496 C CA . PRO B 1 158 ? -3.865 -19.469 12.547 1 87.25 158 PRO B CA 1
ATOM 2497 C C . PRO B 1 158 ? -4.734 -19.344 11.305 1 87.25 158 PRO B C 1
ATOM 2499 O O . PRO B 1 158 ? -5.965 -19.406 11.391 1 87.25 158 PRO B O 1
ATOM 2502 N N . LEU B 1 159 ? -4.215 -19.062 10.156 1 88.38 159 LEU B N 1
ATOM 2503 C CA . LEU B 1 159 ? -4.949 -18.906 8.906 1 88.38 159 LEU B CA 1
ATOM 2504 C C . LEU B 1 159 ? -5.191 -20.266 8.25 1 88.38 159 LEU B C 1
ATOM 2506 O O . LEU B 1 159 ? -6.113 -20.406 7.441 1 88.38 159 LEU B O 1
ATOM 2510 N N . LEU B 1 160 ? -4.309 -21.172 8.383 1 82.81 160 LEU B N 1
ATOM 2511 C CA . LEU B 1 160 ? -4.336 -22.453 7.695 1 82.81 160 LEU B CA 1
ATOM 2512 C C . LEU B 1 160 ? -5.34 -23.391 8.359 1 82.81 160 LEU B C 1
ATOM 2514 O O . LEU B 1 160 ? -5.926 -24.25 7.691 1 82.81 160 LEU B O 1
ATOM 2518 N N . HIS B 1 161 ? -5.57 -23.328 9.57 1 69.12 161 HIS B N 1
ATOM 2519 C CA . HIS B 1 161 ? -6.488 -24.219 10.273 1 69.12 161 HIS B CA 1
ATOM 2520 C C . HIS B 1 161 ? -7.934 -23.766 10.117 1 69.12 161 HIS B C 1
ATOM 2522 O O . HIS B 1 161 ? -8.867 -24.547 10.305 1 69.12 161 HIS B O 1
ATOM 2528 N N . SER B 1 162 ? -8.203 -22.609 9.766 1 57.81 162 SER B N 1
ATOM 2529 C CA . SER B 1 162 ? -9.586 -22.156 9.625 1 57.81 162 SER B CA 1
ATOM 2530 C C . SER B 1 162 ? -10.25 -22.797 8.406 1 57.81 162 SER B C 1
ATOM 2532 O O . SER B 1 162 ? -11.477 -22.859 8.336 1 57.81 162 SER B O 1
ATOM 2534 N N . ASP B 1 163 ? -9.68 -23.203 7.301 1 51.12 163 ASP B N 1
ATOM 2535 C CA . ASP B 1 163 ? -10.281 -23.797 6.113 1 51.12 163 ASP B CA 1
ATOM 2536 C C . ASP B 1 163 ? -10.906 -25.156 6.441 1 51.12 163 ASP B C 1
ATOM 2538 O O . ASP B 1 163 ? -11.734 -25.656 5.684 1 51.12 163 ASP B O 1
ATOM 2542 N N . ARG B 1 164 ? -10.578 -25.922 7.422 1 42.28 164 ARG B N 1
ATOM 2543 C CA . ARG B 1 164 ? -11.117 -27.25 7.676 1 42.28 164 ARG B CA 1
ATOM 2544 C C . ARG B 1 164 ? -12.562 -27.188 8.148 1 42.28 164 ARG B C 1
ATOM 2546 O O . ARG B 1 164 ? -13.312 -28.156 8.023 1 42.28 164 ARG B O 1
ATOM 2553 N N . SER B 1 165 ? -12.969 -26.188 8.758 1 38.88 165 SER B N 1
ATOM 2554 C CA . SER B 1 165 ? -14.305 -26.266 9.344 1 38.88 165 SER B CA 1
ATOM 2555 C C . SER B 1 165 ? -15.383 -26.062 8.289 1 38.88 165 SER B C 1
ATOM 2557 O O . SER B 1 165 ? -16.562 -26.297 8.555 1 38.88 165 SER B O 1
ATOM 2559 N N . ALA B 1 166 ? -15.227 -25.344 7.254 1 39.72 166 ALA B N 1
ATOM 2560 C CA . ALA B 1 166 ? -16.359 -25.125 6.363 1 39.72 166 ALA B CA 1
ATOM 2561 C C . ALA B 1 166 ? -16.703 -26.406 5.59 1 39.72 166 ALA B C 1
ATOM 2563 O O . ALA B 1 166 ? -17.766 -26.484 4.977 1 39.72 166 ALA B O 1
ATOM 2564 N N . GLY B 1 167 ? -15.695 -27.25 5.422 1 34.22 167 GLY B N 1
ATOM 2565 C CA . GLY B 1 167 ? -16.016 -28.469 4.695 1 34.22 167 GLY B CA 1
ATOM 2566 C C . GLY B 1 167 ? -16.844 -29.438 5.504 1 34.22 167 GLY B C 1
ATOM 2567 O O . GLY B 1 167 ? -17.266 -30.484 4.996 1 34.22 167 GLY B O 1
ATOM 2568 N N . ALA B 1 168 ? -16.812 -29.453 6.824 1 36.94 168 ALA B N 1
ATOM 2569 C CA . ALA B 1 168 ? -17.516 -30.453 7.629 1 36.94 168 ALA B CA 1
ATOM 2570 C C . ALA B 1 168 ? -19.016 -30.203 7.637 1 36.94 168 ALA B C 1
ATOM 2572 O O . ALA B 1 168 ? -19.797 -31.078 8.039 1 36.94 168 ALA B O 1
ATOM 2573 N N . ILE B 1 169 ? -19.406 -28.953 7.379 1 37.41 169 ILE B N 1
ATOM 2574 C CA . ILE B 1 169 ? -20.844 -28.719 7.562 1 37.41 169 ILE B CA 1
ATOM 2575 C C . ILE B 1 169 ? -21.609 -29.281 6.371 1 37.41 169 ILE B C 1
ATOM 2577 O O . ILE B 1 169 ? -22.828 -29.453 6.441 1 37.41 169 ILE B O 1
ATOM 2581 N N . ALA B 1 170 ? -20.953 -29.375 5.266 1 39.91 170 ALA B N 1
ATOM 2582 C CA . ALA B 1 170 ? -21.703 -29.797 4.09 1 39.91 170 ALA B CA 1
ATOM 2583 C C . ALA B 1 170 ? -22.094 -31.266 4.188 1 39.91 170 ALA B C 1
ATOM 2585 O O . ALA B 1 170 ? -22.938 -31.75 3.43 1 39.91 170 ALA B O 1
ATOM 2586 N N . ASP B 1 171 ? -21.266 -32.031 4.949 1 34.47 171 ASP B N 1
ATOM 2587 C CA . ASP B 1 171 ? -21.516 -33.469 4.898 1 34.47 171 ASP B CA 1
ATOM 2588 C C . ASP B 1 171 ? -22.703 -33.844 5.789 1 34.47 171 ASP B C 1
ATOM 2590 O O . ASP B 1 171 ? -23.156 -34.969 5.773 1 34.47 171 ASP B O 1
ATOM 2594 N N . ARG B 1 172 ? -23.078 -32.969 6.738 1 37.22 172 ARG B N 1
ATOM 2595 C CA . ARG B 1 172 ? -24.094 -33.406 7.672 1 37.22 172 ARG B CA 1
ATOM 2596 C C . ARG B 1 172 ? -25.469 -33.5 6.996 1 37.22 172 ARG B C 1
ATOM 2598 O O . ARG B 1 172 ? -26.312 -34.281 7.402 1 37.22 172 ARG B O 1
ATOM 2605 N N . GLY B 1 173 ? -25.625 -32.562 6.008 1 37.56 173 GLY B N 1
ATOM 2606 C CA . GLY B 1 173 ? -27.031 -32.5 5.609 1 37.56 173 GLY B CA 1
ATOM 2607 C C . GLY B 1 173 ? -27.469 -33.688 4.754 1 37.56 173 GLY B C 1
ATOM 2608 O O . GLY B 1 173 ? -28.625 -33.75 4.332 1 37.56 173 GLY B O 1
ATOM 2609 N N . ALA B 1 174 ? -26.453 -34.344 4.184 1 39.53 174 ALA B N 1
ATOM 2610 C CA . ALA B 1 174 ? -26.938 -35.281 3.158 1 39.53 174 ALA B CA 1
ATOM 2611 C C . ALA B 1 174 ? -27.5 -36.562 3.783 1 39.53 174 ALA B C 1
ATOM 2613 O O . ALA B 1 174 ? -28.016 -37.406 3.08 1 39.53 174 ALA B O 1
ATOM 2614 N N . ASN B 1 175 ? -27.016 -36.875 4.941 1 32.22 175 ASN B N 1
ATOM 2615 C CA . ASN B 1 175 ? -27.359 -38.25 5.301 1 32.22 175 ASN B CA 1
ATOM 2616 C C . ASN B 1 175 ? -28.797 -38.375 5.77 1 32.22 175 ASN B C 1
ATOM 2618 O O . ASN B 1 175 ? -29.266 -39.469 6.129 1 32.22 175 ASN B O 1
ATOM 2622 N N . HIS B 1 176 ? -29.5 -37.375 6.355 1 32.12 176 HIS B N 1
ATOM 2623 C CA . HIS B 1 176 ? -30.734 -37.781 7.023 1 32.12 176 HIS B CA 1
ATOM 2624 C C . HIS B 1 176 ? -31.891 -37.875 6.039 1 32.12 176 HIS B C 1
ATOM 2626 O O . HIS B 1 176 ? -33.031 -38.094 6.441 1 32.12 176 HIS B O 1
ATOM 2632 N N . ALA B 1 177 ? -31.703 -37.781 4.664 1 24.03 177 ALA B N 1
ATOM 2633 C CA . ALA B 1 177 ? -32.969 -38.156 4.039 1 24.03 177 ALA B CA 1
ATOM 2634 C C . ALA B 1 177 ? -33.062 -39.688 3.861 1 24.03 177 ALA B C 1
ATOM 2636 O O . ALA B 1 177 ? -32.062 -40.344 3.652 1 24.03 177 ALA B O 1
#

Sequence (354 aa):
MTQLFGSPIATVFLIVCAVIILALVKSAAAPSGPPAPVAKRFLTDRELAMLAAIERALPAHRIHAQVAMGALLQVPRRLGRKVSPADRNSFSQKIIDFVVQDRETGTIVALIEVDDYTHNAATDAKRDAMTSGAGYTTIRIAAKTKPTLANVREALAPLLHSDRSAGAIADRGANHAMTQLFGSPIATVFLIVCAVIILALVKSAAAPSGPPAPVAKRFLTDRELAMLAAIERALPAHRIHAQVAMGALLQVPRRLGRKVSPADRNSFSQKIIDFVVQDRETGTIVALIEVDDYTHNAATDAKRDAMTSGAGYTTIRIAAKTKPTLANVREALAPLLHSDRSAGAIADRGANHA

Secondary structure (DSSP, 8-state):
-GGGGG-HHHHHHHHHHHHHHHHHHHHHS----SPPPEE--SS-HHHHHHHHHHHHH-TTEEEEEEEEGGGTEE---BTTBPPPGGGGTTTTT-EEEEEEEETTT--EEEEEEE--TT--HHHHHHHHHHHHHTT--EEEE-TT----HHHHHHHTHHHHSGGGGTTTHHHHTTTT-/-GGGGG-HHHHHHHHHHHHHHHHHHHHHS----SPPPEE--SS-HHHHHHHHHHHHH-TTEEEEEEEEGGGTEE---BTTBPPPGGGGTTTTT-EEEEEEEETTT--EEEEEEE--TT--HHHHHHHHHHHHHTT--EEEE-TT----HHHHHHHTHHHHSGGGTTSSSTTTTTS--

Solvent-accessible surface area (backbone atoms only — not comparable to full-atom values): 20170 Å² total; per-residue (Å²): 130,76,64,70,78,67,43,70,65,54,52,51,48,51,48,49,50,50,52,48,50,51,48,47,50,55,56,62,57,52,73,73,65,70,68,74,45,30,62,40,81,73,6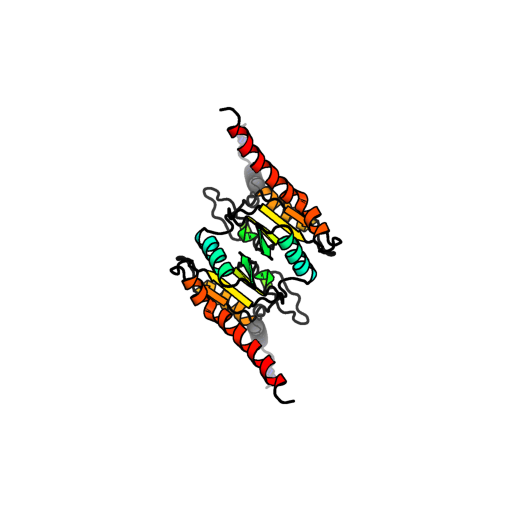3,54,72,65,54,49,42,35,49,54,25,47,45,68,70,36,72,70,40,44,68,20,50,37,19,21,37,49,44,42,35,37,67,64,89,46,90,95,53,81,87,48,74,74,59,40,58,90,38,33,62,40,67,36,50,30,38,36,26,35,62,84,80,65,45,76,70,33,36,38,40,71,44,52,91,81,64,57,67,68,66,47,50,56,51,48,50,46,42,44,69,33,69,48,47,76,42,74,41,55,54,84,60,61,61,38,56,68,54,43,45,60,67,44,39,79,67,63,62,59,65,61,60,70,63,58,60,66,61,62,70,66,65,82,113,127,78,64,69,76,66,42,70,64,54,52,50,50,52,50,51,50,49,50,48,50,51,49,47,50,56,55,64,55,51,76,74,64,70,68,73,45,31,62,39,79,73,63,54,72,66,53,49,41,35,50,55,25,48,45,68,69,37,72,68,41,44,69,20,49,37,20,22,38,48,44,43,37,38,69,63,90,46,91,96,52,81,87,49,75,73,58,41,60,88,39,34,64,40,69,37,50,31,38,35,25,35,62,85,81,64,45,77,70,32,36,37,40,72,45,52,91,82,63,57,68,67,65,46,49,57,52,47,49,46,42,43,69,33,69,48,46,76,41,75,43,56,52,83,59,60,61,38,55,68,53,43,45,60,67,43,40,80,66,64,62,60,67,62,60,70,64,58,61,66,63,62,70,66,65,79,114

pLDDT: mean 83.32, std 19.33, range [23.55, 98.94]